Protein 7SUB (pdb70)

Secondary structure (DSSP, 8-state):
-TTTT-EEEETTTTSHHHHHHHHHHHHTT-EEEEEESS-HHHHHHHHHHHHHTT--EEEEE--TTSHHHHHHHHHHHHHHHS---EEEE-TTTT-GGGGS---HHHHTTTTHHHHHHHHHHHHHHHHHT-EEEEEEEE----HHHHHHHHHHHHGGGTEEEEEEEE-S-BTT---HHHHHHHHTT--B-GGGTHHHHHHHHSGGGTT--S-EEEESTTGGG-

Radius of gyration: 16.2 Å; Cα contacts (8 Å, |Δi|>4): 491; chains: 1; bounding box: 38×40×42 Å

Foldseek 3Di:
DLQALAEEEQAQLLDALNVLLLLVNLVVHYEYEYEYAPCPVSSVVSQVSSVVVVHGYYYYHADQLDLVRLLVRLVVRCVPPNAHAEYELPPPQVDPVQQDPDHPVPQASSQSSLVSNCVNRLVRLQVVLHHFYEYEHEPRVGDLVVQQVCCVVSVRSLYAGEYEYEQFAAPSGNDVLHVVCVVVVPHHHSNVVNVVVSCRRGCVCSVPHSYYHYNRVCPVVD

Nearest PDB structures (foldseek):
  7sub-assembly1_A  TM=1.005E+00  e=1.993E-45  Syntrophus aciditrophicus SB
  4mow-assembly1_B  TM=8.454E-01  e=1.103E-18  Burkholderia cenocepacia J2315
  4mow-assembly1_C  TM=8.495E-01  e=2.701E-18  Burkholderia cenocepacia J2315
  1g0n-assembly1_B-2  TM=8.396E-01  e=1.477E-16  Pyricularia grisea
  5u2w-assembly1_D  TM=8.474E-01  e=2.684E-16  Burkholderia cenocepacia J2315

Organism: Syntrophus aciditrophicus (strain SB) (NCBI:txid56780)

B-factor: mean 37.7, std 17.41, range [17.43, 104.26]

Structure (mmCIF, N/CA/C/O backbone):
data_7SUB
#
_entry.id   7SUB
#
_cell.length_a   56.006
_cell.length_b   56.006
_cell.length_c   133.129
_cell.angle_alpha   90.000
_cell.angle_beta   90.000
_cell.angle_gamma   120.000
#
_symmetry.space_group_name_H-M   'P 31 2 1'
#
loop_
_entity.id
_entity.type
_entity.pdbx_description
1 polymer 3-oxoacyl-reductase
2 non-polymer GLYCEROL
3 water water
#
loop_
_atom_site.group_PDB
_atom_site.id
_atom_site.type_symbol
_atom_site.label_atom_id
_atom_site.label_alt_id
_atom_site.label_comp_id
_atom_site.label_asym_id
_atom_site.label_entity_id
_atom_site.label_seq_id
_atom_site.pdbx_PDB_ins_code
_atom_site.Cartn_x
_atom_site.Cartn_y
_atom_site.Cartn_z
_atom_site.occupancy
_atom_site.B_iso_or_equiv
_atom_site.auth_seq_id
_atom_site.auth_comp_id
_atom_site.auth_asym_id
_atom_site.auth_atom_id
_atom_site.pdbx_PDB_model_num
ATOM 1 N N . GLY A 1 11 ? 10.46224 20.99300 60.70441 1.000 41.48262 2 GLY A N 1
ATOM 2 C CA . GLY A 1 11 ? 11.82474 21.47579 60.53120 1.000 30.24241 2 GLY A CA 1
ATOM 3 C C . GLY A 1 11 ? 11.86441 22.93117 60.12556 1.000 30.99417 2 GLY A C 1
ATOM 4 O O . GLY A 1 11 ? 11.03600 23.36001 59.31589 1.000 33.57467 2 GLY A O 1
ATOM 5 N N . LYS A 1 12 ? 12.81826 23.69855 60.67823 1.000 26.03059 3 LYS A N 1
ATOM 6 C CA . LYS A 1 12 ? 12.92990 25.11787 60.32626 1.000 25.70250 3 LYS A CA 1
ATOM 7 C C . LYS A 1 12 ? 13.23084 25.34417 58.84590 1.000 23.88861 3 LYS A C 1
ATOM 8 O O . LYS A 1 12 ? 12.99936 26.45380 58.32576 1.000 26.00989 3 LYS A O 1
ATOM 14 N N . LEU A 1 13 ? 13.77545 24.34595 58.18047 1.000 22.93446 4 LEU A N 1
ATOM 15 C CA . LEU A 1 13 ? 14.21657 24.51146 56.79588 1.000 21.95192 4 LEU A CA 1
ATOM 16 C C . LEU A 1 13 ? 13.49617 23.54213 55.87309 1.000 24.62882 4 LEU A C 1
ATOM 17 O O . LEU A 1 13 ? 13.96307 23.26043 54.76003 1.000 24.80820 4 LEU A O 1
ATOM 22 N N . ASP A 1 14 ? 12.35908 23.01832 56.31813 1.000 25.78525 5 ASP A N 1
ATOM 23 C CA . ASP A 1 14 ? 11.57595 22.13974 55.46338 1.000 27.85224 5 ASP A CA 1
ATOM 24 C C . ASP A 1 14 ? 11.29695 22.84879 54.14744 1.000 26.81591 5 ASP A C 1
ATOM 25 O O . ASP A 1 14 ? 10.88864 23.99893 54.14279 1.000 27.34913 5 ASP A O 1
ATOM 30 N N . GLY A 1 15 ? 11.53188 22.15932 53.03660 1.000 26.36538 6 GLY A N 1
ATOM 31 C CA . GLY A 1 15 ? 11.23061 22.75749 51.73831 1.000 28.04134 6 GLY A CA 1
ATOM 32 C C . GLY A 1 15 ? 12.27586 23.72272 51.21224 1.000 33.84881 6 GLY A C 1
ATOM 33 O O . GLY A 1 15 ? 12.11486 24.24684 50.09717 1.000 29.00901 6 GLY A O 1
ATOM 34 N N . LYS A 1 16 ? 13.33381 23.99038 51.97743 1.000 28.41547 7 LYS A N 1
ATOM 35 C CA . LYS A 1 16 ? 14.34566 24.95367 51.57231 1.000 23.62144 7 LYS A CA 1
ATOM 36 C C . LYS A 1 16 ? 15.55616 24.23274 50.99246 1.000 23.91658 7 LYS A C 1
ATOM 37 O O . LYS A 1 16 ? 15.81807 23.05162 51.28861 1.000 23.55460 7 LYS A O 1
ATOM 43 N N . VAL A 1 17 ? 16.31855 24.98304 50.17857 1.000 21.01178 8 VAL A N 1
ATOM 44 C CA . VAL A 1 17 ? 17.52550 24.48496 49.51377 1.000 18.81607 8 VAL A CA 1
ATOM 45 C C . VAL A 1 17 ? 18.66648 25.36416 49.98193 1.000 17.43346 8 VAL A C 1
ATOM 46 O O . VAL A 1 17 ? 18.58387 26.58461 49.84301 1.000 21.81122 8 VAL A O 1
ATOM 50 N N . ALA A 1 18 ? 19.75250 24.75376 50.44898 1.000 20.11928 9 ALA A N 1
ATOM 51 C CA . ALA A 1 18 ? 20.86831 25.53975 50.97473 1.000 21.74772 9 ALA A CA 1
ATOM 52 C C . ALA A 1 18 ? 22.15306 25.18090 50.26109 1.000 22.06144 9 ALA A C 1
ATOM 53 O O . ALA A 1 18 ? 22.40337 24.01697 49.99802 1.000 23.04776 9 ALA A O 1
ATOM 55 N N . VAL A 1 19 ? 22.95717 26.19980 49.94698 1.000 21.77871 10 VAL A N 1
ATOM 56 C CA . VAL A 1 19 ? 24.31193 26.01376 49.41579 1.000 20.77851 10 VAL A CA 1
ATOM 57 C C . VAL A 1 19 ? 25.28796 26.43047 50.52280 1.000 20.28036 10 VAL A C 1
ATOM 58 O O . VAL A 1 19 ? 25.21517 27.55552 51.01094 1.000 21.00218 10 VAL A O 1
ATOM 62 N N . VAL A 1 20 ? 26.19977 25.54731 50.90120 1.000 19.68906 11 VAL A N 1
ATOM 63 C CA . VAL A 1 20 ? 27.20483 25.84796 51.90254 1.000 18.86040 11 VAL A CA 1
ATOM 64 C C . VAL A 1 20 ? 28.57444 25.73083 51.23033 1.000 22.44783 11 VAL A C 1
ATOM 65 O O . VAL A 1 20 ? 28.95605 24.63136 50.85184 1.000 20.49925 11 VAL A O 1
ATOM 69 N N . THR A 1 21 ? 29.29109 26.84402 51.05698 1.000 24.07829 12 THR A N 1
ATOM 70 C CA . THR A 1 21 ? 30.62735 26.74539 50.44900 1.000 24.90953 12 THR A CA 1
ATOM 71 C C . THR A 1 21 ? 31.61787 26.25443 51.50590 1.000 24.86140 12 THR A C 1
ATOM 72 O O . THR A 1 21 ? 31.46276 26.53453 52.68526 1.000 22.94635 12 THR A O 1
ATOM 76 N N . GLY A 1 22 ? 32.59467 25.45239 51.08719 1.000 23.44931 13 GLY A N 1
ATOM 77 C CA . GLY A 1 22 ? 33.47517 24.82509 52.04799 1.000 25.94331 13 GLY A CA 1
ATOM 78 C C . GLY A 1 22 ? 32.72575 23.90742 52.99272 1.000 26.04400 13 GLY A C 1
ATOM 79 O O . GLY A 1 22 ? 33.00404 23.89588 54.20587 1.000 23.40946 13 GLY A O 1
ATOM 80 N N . GLY A 1 23 ? 31.77675 23.14165 52.47317 1.000 23.31893 14 GLY A N 1
ATOM 81 C CA . GLY A 1 23 ? 30.89379 22.39876 53.37085 1.000 21.69414 14 GLY A CA 1
ATOM 82 C C . GLY A 1 23 ? 31.37143 21.04015 53.79962 1.000 26.91681 14 GLY A C 1
ATOM 83 O O . GLY A 1 23 ? 30.65238 20.34048 54.53291 1.000 24.34306 14 GLY A O 1
ATOM 84 N N . GLY A 1 24 ? 32.58347 20.63356 53.41338 1.000 22.84672 15 GLY A N 1
ATOM 85 C CA . GLY A 1 24 ? 32.93126 19.23182 53.58862 1.000 24.25259 15 GLY A CA 1
ATOM 86 C C . GLY A 1 24 ? 33.51464 18.94702 54.96360 1.000 26.40517 15 GLY A C 1
ATOM 87 O O . GLY A 1 24 ? 33.57565 17.78861 55.34524 1.000 25.81311 15 GLY A O 1
ATOM 88 N N . ARG A 1 25 ? 34.00163 19.96022 55.67639 1.000 24.03408 16 ARG A N 1
ATOM 89 C CA . ARG A 1 25 ? 34.70177 19.68927 56.93478 1.000 24.90474 16 ARG A CA 1
ATOM 90 C C . ARG A 1 25 ? 34.37630 20.76245 57.95283 1.000 25.50849 16 ARG A C 1
ATOM 91 O O . ARG A 1 25 ? 33.89502 21.84276 57.62082 1.000 26.63032 16 ARG A O 1
ATOM 99 N N . GLY A 1 26 ? 34.64118 20.43713 59.21957 1.000 27.14214 17 GLY A N 1
ATOM 100 C CA . GLY A 1 26 ? 34.64721 21.50884 60.20139 1.000 30.82437 17 GLY A CA 1
ATOM 101 C C . GLY A 1 26 ? 33.28072 22.14065 60.39213 1.000 27.13781 17 GLY A C 1
ATOM 102 O O . GLY A 1 26 ? 32.24964 21.45505 60.47414 1.000 26.19817 17 GLY A O 1
ATOM 103 N N . VAL A 1 27 ? 33.28925 23.47133 60.55182 1.000 28.02805 18 VAL A N 1
ATOM 104 C CA . VAL A 1 27 ? 32.04649 24.20104 60.76343 1.000 23.97773 18 VAL A CA 1
ATOM 105 C C . VAL A 1 27 ? 31.13878 24.06326 59.54300 1.000 24.93768 18 VAL A C 1
ATOM 106 O O . VAL A 1 27 ? 29.92482 23.88706 59.67184 1.000 24.58036 18 VAL A O 1
ATOM 110 N N . GLY A 1 28 ? 31.71305 24.12949 58.34974 1.000 23.87402 19 GLY A N 1
ATOM 111 C CA . GLY A 1 28 ? 30.87852 23.94796 57.15484 1.000 22.79366 19 GLY A CA 1
ATOM 112 C C . GLY A 1 28 ? 30.13180 22.62521 57.16658 1.000 24.60435 19 GLY A C 1
ATOM 113 O O . GLY A 1 28 ? 28.94990 22.56916 56.81352 1.000 25.81378 19 GLY A O 1
ATOM 114 N N . ARG A 1 29 ? 30.81576 21.53367 57.55084 1.000 24.33776 20 ARG A N 1
ATOM 115 C CA . ARG A 1 29 ? 30.14886 20.23419 57.60042 1.000 23.12167 20 ARG A CA 1
ATOM 116 C C . ARG A 1 29 ? 29.05499 20.23905 58.67146 1.000 26.46723 20 ARG A C 1
ATOM 117 O O . ARG A 1 29 ? 27.97031 19.70288 58.46023 1.000 21.97051 20 ARG A O 1
ATOM 125 N N . ALA A 1 30 ? 29.32601 20.85105 59.83492 1.000 23.07746 21 ALA A N 1
ATOM 126 C CA . ALA A 1 30 ? 28.30573 20.93266 60.88165 1.000 24.50880 21 ALA A CA 1
ATOM 127 C C . ALA A 1 30 ? 27.08622 21.70874 60.41863 1.000 24.84828 21 ALA A C 1
ATOM 128 O O . ALA A 1 30 ? 25.95096 21.38634 60.79233 1.000 22.52578 21 ALA A O 1
ATOM 130 N N . ILE A 1 31 ? 27.29606 22.75862 59.63764 1.000 21.94070 22 ILE A N 1
ATOM 131 C CA . ILE A 1 31 ? 26.16476 23.52486 59.09497 1.000 20.03903 22 ILE A CA 1
ATOM 132 C C . ILE A 1 31 ? 25.32967 22.64609 58.15444 1.000 23.00898 22 ILE A C 1
ATOM 133 O O . ILE A 1 31 ? 24.08663 22.66464 58.17368 1.000 21.95123 22 ILE A O 1
ATOM 138 N N . CYS A 1 32 ? 25.99419 21.92331 57.26009 1.000 24.31371 23 CYS A N 1
ATOM 139 C CA . CYS A 1 32 ? 25.26773 21.06806 56.31679 1.000 21.37762 23 CYS A CA 1
ATOM 140 C C . CYS A 1 32 ? 24.43300 20.03693 57.05832 1.000 22.63719 23 CYS A C 1
ATOM 141 O O . CYS A 1 32 ? 23.27012 19.81847 56.72810 1.000 24.12272 23 CYS A O 1
ATOM 144 N N . VAL A 1 33 ? 25.02914 19.38528 58.06035 1.000 23.99315 24 VAL A N 1
ATOM 145 C CA . VAL A 1 33 ? 24.30949 18.36982 58.83692 1.000 24.28704 24 VAL A CA 1
ATOM 146 C C . VAL A 1 33 ? 23.14659 19.01258 59.60657 1.000 25.02024 24 VAL A C 1
ATOM 147 O O . VAL A 1 33 ? 22.00806 18.52809 59.57109 1.000 24.40517 24 VAL A O 1
ATOM 151 N N . ALA A 1 34 ? 23.39638 20.14284 60.26411 1.000 22.66760 25 ALA A N 1
ATOM 152 C CA . ALA A 1 34 ? 22.30724 20.81222 60.99036 1.000 24.78813 25 ALA A CA 1
ATOM 153 C C . ALA A 1 34 ? 21.19488 21.22430 60.03947 1.000 26.55807 25 ALA A C 1
ATOM 154 O O . ALA A 1 34 ? 20.00585 21.16189 60.38202 1.000 23.67199 25 ALA A O 1
ATOM 156 N N . TYR A 1 35 ? 21.56626 21.68914 58.82893 1.000 23.06125 26 TYR A N 1
ATOM 157 C CA . TYR A 1 35 ? 20.54109 22.12501 57.90817 1.000 21.32659 26 TYR A CA 1
ATOM 158 C C . TYR A 1 35 ? 19.69381 20.94816 57.45582 1.000 21.22582 26 TYR A C 1
ATOM 159 O O . TYR A 1 35 ? 18.46321 21.06315 57.36333 1.000 25.28237 26 TYR A O 1
ATOM 168 N N . ALA A 1 36 ? 20.33770 19.81369 57.14676 1.000 22.65010 27 ALA A N 1
ATOM 169 C CA . ALA A 1 36 ? 19.57994 18.62335 56.74940 1.000 24.32920 27 ALA A CA 1
ATOM 170 C C . ALA A 1 36 ? 18.69123 18.13367 57.88849 1.000 23.69480 27 ALA A C 1
ATOM 171 O O . ALA A 1 36 ? 17.56744 17.65449 57.66181 1.000 26.92400 27 ALA A O 1
ATOM 173 N N . GLU A 1 37 ? 19.21231 18.19445 59.10900 1.000 24.45225 28 GLU A N 1
ATOM 174 C CA . GLU A 1 37 ? 18.39974 17.85284 60.27565 1.000 24.75825 28 GLU A CA 1
ATOM 175 C C . GLU A 1 37 ? 17.13024 18.70247 60.34332 1.000 30.69701 28 GLU A C 1
ATOM 176 O O . GLU A 1 37 ? 16.07138 18.22158 60.79096 1.000 31.39083 28 GLU A O 1
ATOM 182 N N . GLU A 1 38 ? 17.21052 19.96511 59.92964 1.000 23.40181 29 GLU A N 1
ATOM 183 C CA . GLU A 1 38 ? 16.07145 20.87185 59.90002 1.000 22.17313 29 GLU A CA 1
ATOM 184 C C . GLU A 1 38 ? 15.25605 20.82400 58.60417 1.000 23.62095 29 GLU A C 1
ATOM 185 O O . GLU A 1 38 ? 14.38355 21.67884 58.41727 1.000 26.27622 29 GLU A O 1
ATOM 191 N N . GLY A 1 39 ? 15.53949 19.88468 57.71530 1.000 24.26790 30 GLY A N 1
ATOM 192 C CA . GLY A 1 39 ? 14.68629 19.63132 56.56989 1.000 26.09654 30 GLY A CA 1
ATOM 193 C C . GLY A 1 39 ? 15.25369 20.11124 55.25551 1.000 27.43659 30 GLY A C 1
ATOM 194 O O . GLY A 1 39 ? 14.60242 19.91650 54.21952 1.000 24.74272 30 GLY A O 1
ATOM 195 N N . ALA A 1 40 ? 16.41308 20.77570 55.26041 1.000 24.39933 31 ALA A N 1
ATOM 196 C CA . ALA A 1 40 ? 16.93839 21.34265 54.00966 1.000 23.79948 31 ALA A CA 1
ATOM 197 C C . ALA A 1 40 ? 17.44085 20.27370 53.04436 1.000 20.79629 31 ALA A C 1
ATOM 198 O O . ALA A 1 40 ? 17.93777 19.21378 53.44320 1.000 21.77614 31 ALA A O 1
ATOM 200 N N . ASP A 1 41 ? 17.34265 20.58096 51.72178 1.000 21.69271 32 ASP A N 1
ATOM 201 C CA . ASP A 1 41 ? 18.18475 19.96807 50.71974 1.000 25.88120 32 ASP A CA 1
ATOM 202 C C . ASP A 1 41 ? 19.48596 20.75186 50.66493 1.000 20.48628 32 ASP A C 1
ATOM 203 O O . ASP A 1 41 ? 19.46307 21.98893 50.72176 1.000 23.48727 32 ASP A O 1
ATOM 208 N N . VAL A 1 42 ? 20.61598 20.05473 50.57454 1.000 20.83074 33 VAL A N 1
ATOM 209 C CA . VAL A 1 42 ? 21.90971 20.70773 50.78967 1.000 22.75714 33 VAL A CA 1
ATOM 210 C C . VAL A 1 42 ? 22.84941 20.50611 49.59201 1.000 21.07456 33 VAL A C 1
ATOM 211 O O . VAL A 1 42 ? 23.11458 19.37497 49.18766 1.000 22.89569 33 VAL A O 1
ATOM 215 N N . VAL A 1 43 ? 23.44672 21.59951 49.12237 1.000 20.12470 34 VAL A N 1
ATOM 216 C CA . VAL A 1 43 ? 24.55110 21.53991 48.15189 1.000 20.27767 34 VAL A CA 1
ATOM 217 C C . VAL A 1 43 ? 25.84416 21.74224 48.91846 1.000 20.82961 34 VAL A C 1
ATOM 218 O O . VAL A 1 43 ? 26.03966 22.80333 49.51180 1.000 22.67370 34 VAL A O 1
ATOM 222 N N . VAL A 1 44 ? 26.71218 20.72366 48.92957 1.000 21.63037 35 VAL A N 1
ATOM 223 C CA . VAL A 1 44 ? 27.97851 20.73401 49.67351 1.000 21.45860 35 VAL A CA 1
ATOM 224 C C . VAL A 1 44 ? 29.05829 21.14377 48.68193 1.000 19.98789 35 VAL A C 1
ATOM 225 O O . VAL A 1 44 ? 29.57108 20.29287 47.96610 1.000 22.76270 35 VAL A O 1
ATOM 229 N N . ASN A 1 45 ? 29.45050 22.40559 48.69305 1.000 23.86788 36 ASN A N 1
ATOM 230 C CA . ASN A 1 45 ? 30.50819 22.86001 47.79410 1.000 22.80746 36 ASN A CA 1
ATOM 231 C C . ASN A 1 45 ? 31.87102 22.59132 48.42065 1.000 23.22315 36 ASN A C 1
ATOM 232 O O . ASN A 1 45 ? 32.05583 22.66096 49.63817 1.000 21.74646 36 ASN A O 1
ATOM 237 N N . TYR A 1 46 ? 32.85034 22.25647 47.56797 1.000 20.99128 37 TYR A N 1
ATOM 238 C CA . TYR A 1 46 ? 34.20350 22.03658 48.06831 1.000 24.21106 37 TYR A CA 1
ATOM 239 C C . TYR A 1 46 ? 35.15996 22.56097 47.02429 1.000 24.11559 37 TYR A C 1
ATOM 240 O O . TYR A 1 46 ? 34.84443 22.55238 45.83233 1.000 22.66610 37 TYR A O 1
ATOM 249 N N . ALA A 1 47 ? 36.33667 22.99695 47.46531 1.000 25.10328 38 ALA A N 1
ATOM 250 C CA . ALA A 1 47 ? 37.36814 23.36180 46.49006 1.000 24.87356 38 ALA A CA 1
ATOM 251 C C . ALA A 1 47 ? 38.21613 22.17264 46.06111 1.000 27.36906 38 ALA A C 1
ATOM 252 O O . ALA A 1 47 ? 38.54731 22.04646 44.87033 1.000 25.60024 38 ALA A O 1
ATOM 254 N N . GLY A 1 48 ? 38.57873 21.31604 47.00732 1.000 24.39050 39 GLY A N 1
ATOM 255 C CA . GLY A 1 48 ? 39.52623 20.24124 46.78978 1.000 26.66133 39 GLY A CA 1
ATOM 256 C C . GLY A 1 48 ? 39.06243 18.89944 47.28954 1.000 26.87680 39 GLY A C 1
ATOM 257 O O . GLY A 1 48 ? 39.19914 17.88427 46.61328 1.000 23.08271 39 GLY A O 1
ATOM 258 N N . ASN A 1 49 ? 38.57253 18.85117 48.53245 1.000 25.38618 40 ASN A N 1
ATOM 259 C CA . ASN A 1 49 ? 38.37530 17.55758 49.16475 1.000 23.80114 40 ASN A CA 1
ATOM 260 C C . ASN A 1 49 ? 37.00678 16.99774 48.80212 1.000 26.98287 40 ASN A C 1
ATOM 261 O O . ASN A 1 49 ? 36.02698 17.06421 49.55739 1.000 25.95443 40 ASN A O 1
ATOM 266 N N . HIS A 1 50 ? 36.95801 16.41145 47.60904 1.000 25.87788 41 HIS A N 1
ATOM 267 C CA . HIS A 1 50 ? 35.76862 15.71713 47.15491 1.000 27.32344 41 HIS A CA 1
ATOM 268 C C . HIS A 1 50 ? 35.34793 14.61544 48.12210 1.000 27.08704 41 HIS A C 1
ATOM 269 O O . HIS A 1 50 ? 34.15477 14.40074 48.36939 1.000 27.17059 41 HIS A O 1
ATOM 2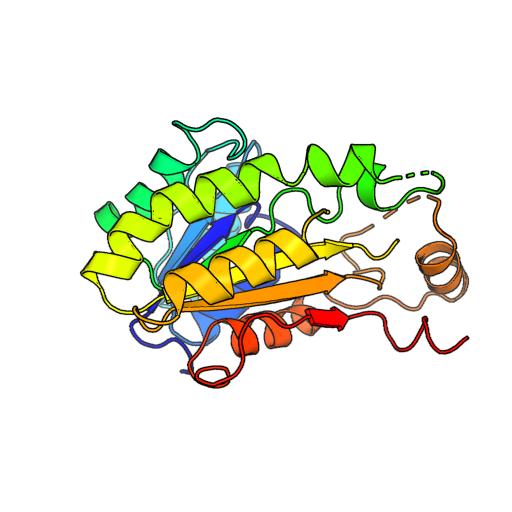76 N N . ALA A 1 51 ? 36.30887 13.86133 48.63960 1.000 26.13610 42 ALA A N 1
ATOM 277 C CA . ALA A 1 51 ? 35.94645 12.72123 49.45910 1.000 22.95763 42 ALA A CA 1
ATOM 278 C C . ALA A 1 51 ? 35.27796 13.19335 50.75471 1.000 25.38070 42 ALA A C 1
ATOM 279 O O . ALA A 1 51 ? 34.31480 12.58150 51.21794 1.000 27.61015 42 ALA A O 1
ATOM 281 N N . ALA A 1 52 ? 35.71970 14.31396 51.31349 1.000 26.49474 43 ALA A N 1
ATOM 282 C CA . ALA A 1 52 ? 35.07680 14.78898 52.54386 1.000 26.11196 43 ALA A CA 1
ATOM 283 C C . ALA A 1 52 ? 33.66961 15.30963 52.25005 1.000 29.22805 43 ALA A C 1
ATOM 284 O O . ALA A 1 52 ? 32.72569 15.05904 53.00658 1.000 23.29279 43 ALA A O 1
ATOM 286 N N . ALA A 1 53 ? 33.49560 16.00665 51.12220 1.000 23.95614 44 ALA A N 1
ATOM 287 C CA . ALA A 1 53 ? 32.15964 16.46349 50.73932 1.000 25.64439 44 ALA A CA 1
ATOM 288 C C . ALA A 1 53 ? 31.21929 15.28800 50.48413 1.000 23.36068 44 ALA A C 1
ATOM 289 O O . ALA A 1 53 ? 30.01894 15.35119 50.81167 1.000 26.27982 44 ALA A O 1
ATOM 291 N N . ASN A 1 54 ? 31.72367 14.21682 49.87940 1.000 25.76711 45 ASN A N 1
ATOM 292 C CA . ASN A 1 54 ? 30.87232 13.04145 49.67858 1.000 26.55660 45 ASN A CA 1
ATOM 293 C C . ASN A 1 54 ? 30.49630 12.40225 50.99349 1.000 28.14338 45 ASN A C 1
ATOM 294 O O . ASN A 1 54 ? 29.45267 11.75191 51.07571 1.000 28.06278 45 ASN A O 1
ATOM 299 N N . GLU A 1 55 ? 31.37269 12.48001 51.99173 1.000 29.59915 46 GLU A N 1
ATOM 300 C CA . GLU A 1 55 ? 31.02518 11.92632 53.29679 1.000 28.54385 46 GLU A CA 1
ATOM 301 C C . GLU A 1 55 ? 29.86227 12.69977 53.90794 1.000 25.82063 46 GLU A C 1
ATOM 302 O O . GLU A 1 55 ? 28.96339 12.10996 54.52910 1.000 27.25769 46 GLU A O 1
ATOM 308 N N . VAL A 1 56 ? 29.86471 14.02883 53.75270 1.000 22.39969 47 VAL A N 1
ATOM 309 C CA . VAL A 1 56 ? 28.72042 14.82787 54.20312 1.000 26.08339 47 VAL A CA 1
ATOM 310 C C . VAL A 1 56 ? 27.46624 14.43997 53.43489 1.000 26.89484 47 VAL A C 1
ATOM 311 O O . VAL A 1 56 ? 26.36562 14.33652 53.99457 1.000 26.71944 47 VAL A O 1
ATOM 315 N N . VAL A 1 57 ? 27.58161 14.33676 52.11297 1.000 23.94434 48 VAL A N 1
ATOM 316 C CA . VAL A 1 57 ? 26.41133 13.93664 51.34085 1.000 23.13963 48 VAL A CA 1
ATOM 317 C C . VAL A 1 57 ? 25.88446 12.60021 51.85510 1.000 30.11911 48 VAL A C 1
ATOM 318 O O . VAL A 1 57 ? 24.67325 12.41628 52.02673 1.000 26.32549 48 VAL A O 1
ATOM 322 N N . ALA A 1 58 ? 26.79151 11.68010 52.19717 1.000 27.09876 49 ALA A N 1
ATOM 323 C CA . ALA A 1 58 ? 26.35092 10.35657 52.62565 1.000 30.60684 49 ALA A CA 1
ATOM 324 C C . ALA A 1 58 ? 25.66286 10.40894 53.97793 1.000 32.01269 49 ALA A C 1
ATOM 325 O O . ALA A 1 58 ? 24.67907 9.69653 54.20904 1.000 33.22386 49 ALA A O 1
ATOM 327 N N . MET A 1 59 ? 26.18113 11.21986 54.89689 1.000 29.18745 50 MET A N 1
ATOM 328 C CA . MET A 1 59 ? 25.51948 11.38845 56.18529 1.000 31.09712 50 MET A CA 1
ATOM 329 C C . MET A 1 59 ? 24.12360 11.96961 56.00904 1.000 31.39061 50 MET A C 1
ATOM 330 O O . MET A 1 59 ? 23.17171 11.57819 56.69792 1.000 28.37669 50 MET A O 1
ATOM 335 N N . ILE A 1 60 ? 23.98410 12.93465 55.11102 1.000 27.73458 51 ILE A N 1
ATOM 336 C CA . ILE A 1 60 ? 22.67830 13.53916 54.89336 1.000 28.01904 51 ILE A CA 1
ATOM 337 C C . ILE A 1 60 ? 21.71048 12.54242 54.25836 1.000 28.96694 51 ILE A C 1
ATOM 338 O O . ILE A 1 60 ? 20.53062 12.48285 54.62809 1.000 28.79197 51 ILE A O 1
ATOM 343 N N . GLU A 1 61 ? 22.17464 11.75533 53.29231 1.000 29.33679 52 GLU A N 1
ATOM 344 C CA . GLU A 1 61 ? 21.27544 10.75396 52.71026 1.000 27.87280 52 GLU A CA 1
ATOM 345 C C . GLU A 1 61 ? 20.88255 9.69995 53.74496 1.000 30.18122 52 GLU A C 1
ATOM 346 O O . GLU A 1 61 ? 19.75700 9.19446 53.72183 1.000 33.69336 52 GLU A O 1
ATOM 352 N N . LYS A 1 62 ? 21.79977 9.32356 54.63694 1.000 28.10856 53 LYS A N 1
ATOM 353 C CA . LYS A 1 62 ? 21.43392 8.36452 55.68040 1.000 31.26048 53 LYS A CA 1
ATOM 354 C C . LYS A 1 62 ? 20.34762 8.91708 56.60907 1.000 36.30285 53 LYS A C 1
ATOM 355 O O . LYS A 1 62 ? 19.56404 8.13886 57.18815 1.000 35.53794 53 LYS A O 1
ATOM 361 N N . MET A 1 63 ? 20.25594 10.24388 56.76430 1.000 34.23627 54 MET A N 1
ATOM 362 C CA . MET A 1 63 ? 19.15511 10.80077 57.54387 1.000 35.28629 54 MET A CA 1
ATOM 363 C C . MET A 1 63 ? 17.82874 10.75969 56.83271 1.000 37.06732 54 MET A C 1
ATOM 364 O O . MET A 1 63 ? 16.83921 11.24708 57.40595 1.000 37.10103 54 MET A O 1
ATOM 369 N N . GLY A 1 64 ? 17.80793 10.37062 55.56758 1.000 34.75934 55 GLY A N 1
ATOM 370 C CA . GLY A 1 64 ? 16.60630 10.49891 54.79140 1.000 31.57377 55 GLY A CA 1
ATOM 371 C C . GLY A 1 64 ? 16.42806 11.82083 54.08778 1.000 36.96352 55 GLY A C 1
ATOM 372 O O . GLY A 1 64 ? 15.31629 12.10809 53.62876 1.000 34.79223 55 GLY A O 1
ATOM 373 N N . ARG A 1 65 ? 17.48639 12.62985 53.97655 1.000 31.51377 56 ARG A N 1
ATOM 374 C CA . ARG A 1 65 ? 17.45066 13.91810 53.31153 1.000 28.57625 56 ARG A CA 1
ATOM 375 C C . ARG A 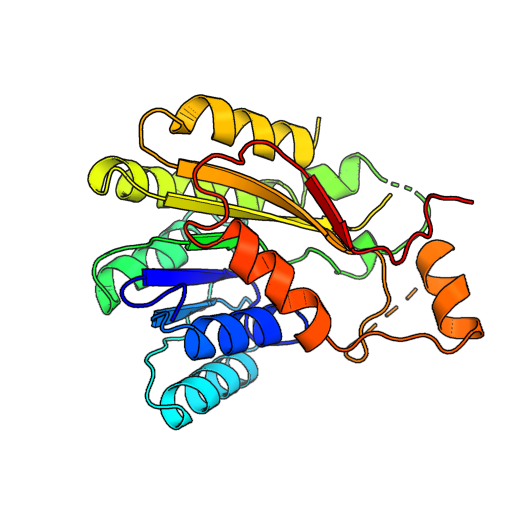1 65 ? 18.27519 13.84462 52.03799 1.000 27.87286 56 ARG A C 1
ATOM 376 O O . ARG A 1 65 ? 18.81313 12.80557 51.67879 1.000 26.13703 56 ARG A O 1
ATOM 384 N N . ARG A 1 66 ? 18.31685 14.95346 51.32171 1.000 26.96552 57 ARG A N 1
ATOM 385 C CA . ARG A 1 66 ? 18.93217 14.97595 50.00632 1.000 25.93619 57 ARG A CA 1
ATOM 386 C C . ARG A 1 66 ? 20.09974 15.93845 49.99766 1.000 25.87441 57 ARG A C 1
ATOM 387 O O . ARG A 1 66 ? 19.99752 17.01401 50.56647 1.000 23.59371 57 ARG A O 1
ATOM 395 N N . ALA A 1 67 ? 21.18439 15.55435 49.31661 1.000 26.74676 58 ALA A N 1
ATOM 396 C CA . ALA A 1 67 ? 22.34244 16.43752 49.18624 1.000 25.81436 58 ALA A CA 1
ATOM 397 C C . ALA A 1 67 ? 23.10755 16.08316 47.92959 1.000 27.02051 58 ALA A C 1
ATOM 398 O O . ALA A 1 67 ? 22.98606 14.96923 47.41499 1.000 27.34373 58 ALA A O 1
ATOM 400 N N . VAL A 1 68 ? 23.87003 17.06246 47.41025 1.000 24.89036 59 VAL A N 1
ATOM 401 C CA A VAL A 1 68 ? 24.78749 16.83821 46.29464 0.425 25.60117 59 VAL A CA 1
ATOM 402 C CA B VAL A 1 68 ? 24.79907 16.82508 46.30546 0.575 25.64395 59 VAL A CA 1
ATOM 403 C C . VAL A 1 68 ? 26.09177 17.57877 46.58369 1.000 26.08604 59 VAL A C 1
ATOM 404 O O . VAL A 1 68 ? 26.09157 18.64853 47.19177 1.000 27.64987 59 VAL A O 1
ATOM 411 N N . ALA A 1 69 ? 27.20141 17.03793 46.10322 1.000 23.72600 60 ALA A N 1
ATOM 412 C CA . ALA A 1 69 ? 28.47789 17.73751 46.25011 1.000 22.92827 60 ALA A CA 1
ATOM 413 C C . ALA A 1 69 ? 28.80439 18.47810 44.95066 1.000 22.85714 60 ALA A C 1
ATOM 414 O O . ALA A 1 69 ? 28.37276 18.05833 43.85871 1.000 27.22072 60 ALA A O 1
ATOM 416 N N . VAL A 1 70 ? 29.48390 19.62058 45.05546 1.000 23.56544 61 VAL A N 1
ATOM 417 C CA . VAL A 1 70 ? 29.91973 20.29717 43.82415 1.000 24.33011 61 VAL A CA 1
ATOM 418 C C . VAL A 1 70 ? 31.29037 20.92991 44.04039 1.000 25.25502 61 VAL A C 1
ATOM 419 O O . VAL A 1 70 ? 31.53866 21.56507 45.06274 1.000 23.76585 61 VAL A O 1
ATOM 423 N N . GLN A 1 71 ? 32.18067 20.79631 43.02908 1.000 23.93803 62 GLN A N 1
ATOM 424 C CA A GLN A 1 71 ? 33.51884 21.36461 43.10589 0.525 22.99453 62 GLN A CA 1
ATOM 425 C CA B GLN A 1 71 ? 33.52058 21.36051 43.10233 0.475 23.00511 62 GLN A CA 1
ATOM 426 C C . GLN A 1 71 ? 33.50343 22.78630 42.56110 1.000 24.25668 62 GLN A C 1
ATOM 427 O O . GLN A 1 71 ? 32.96857 23.03977 41.47112 1.000 25.87578 62 GLN A O 1
ATOM 438 N N . GLY A 1 72 ? 34.09257 23.69513 43.29917 1.000 23.64936 63 GLY A N 1
ATOM 439 C CA . GLY A 1 72 ? 34.21539 25.07103 42.86535 1.000 23.53815 63 GLY A CA 1
ATOM 440 C C . GLY A 1 72 ? 35.02290 25.90778 43.83633 1.000 28.38132 63 GLY A C 1
ATOM 441 O O . GLY A 1 72 ? 34.76435 25.87939 45.04635 1.000 23.73947 63 GLY A O 1
ATOM 442 N N . ARG A 1 73 ? 36.01296 26.64198 43.32959 1.000 26.71703 64 ARG A N 1
ATOM 443 C CA . ARG A 1 73 ? 36.68124 27.71000 44.07207 1.000 28.63208 64 ARG A CA 1
ATOM 444 C C . ARG A 1 73 ? 35.86219 28.96440 43.80557 1.000 32.20965 64 ARG A C 1
ATOM 445 O O . ARG A 1 73 ? 35.83571 29.44561 42.66446 1.000 32.65021 64 ARG A O 1
ATOM 453 N N . VAL A 1 74 ? 35.15694 29.49201 44.81287 1.000 30.27868 65 VAL A N 1
ATOM 454 C CA . VAL A 1 74 ? 34.12560 30.45814 44.43101 1.000 30.41448 65 VAL A CA 1
ATOM 455 C C . VAL A 1 74 ? 34.67696 31.87818 44.25266 1.000 35.81199 65 VAL A C 1
ATOM 456 O O . VAL A 1 74 ? 33.92042 32.77615 43.83664 1.000 33.65943 65 VAL A O 1
ATOM 460 N N . GLU A 1 75 ? 35.98905 32.08177 44.43575 1.000 32.86026 66 GLU A N 1
ATOM 461 C CA . GLU A 1 75 ? 36.58870 33.33470 43.96713 1.000 35.93689 66 GLU A CA 1
ATOM 462 C C . GLU A 1 75 ? 36.70403 33.38181 42.43829 1.000 40.87440 66 GLU A C 1
ATOM 463 O O . GLU A 1 75 ? 37.08192 34.43031 41.88398 1.000 39.60050 66 GLU A O 1
ATOM 469 N N . ILE A 1 76 ? 36.45419 32.27268 41.74289 1.000 34.12457 67 ILE A N 1
ATOM 470 C CA . ILE A 1 76 ? 36.41733 32.25069 40.28879 1.000 30.93028 67 ILE A CA 1
ATOM 471 C C . ILE A 1 76 ? 34.95910 32.35614 39.87320 1.000 33.51108 67 ILE A C 1
ATOM 472 O O . ILE A 1 76 ? 34.14694 31.47776 40.18742 1.000 30.08821 67 ILE A O 1
ATOM 477 N N . LYS A 1 77 ? 34.63043 33.39910 39.11249 1.000 32.56546 68 LYS A N 1
ATOM 478 C CA . LYS A 1 77 ? 33.23104 33.69320 38.83402 1.000 28.13189 68 LYS A CA 1
ATOM 479 C C . LYS A 1 77 ? 32.48101 32.52949 38.20401 1.000 30.51572 68 LYS A C 1
ATOM 480 O O . LYS A 1 77 ? 31.33403 32.25474 38.58504 1.000 31.21985 68 LYS A O 1
ATOM 486 N N . ALA A 1 78 ? 33.07057 31.81736 37.22881 1.000 28.72179 69 ALA A N 1
ATOM 487 C CA . ALA A 1 78 ? 32.29526 30.73310 36.63839 1.000 25.07621 69 ALA A CA 1
ATOM 488 C C . ALA A 1 78 ? 32.02435 29.61399 37.63914 1.000 25.72489 69 ALA A C 1
ATOM 489 O O . ALA A 1 78 ? 31.03972 28.86631 37.48946 1.000 27.99318 69 ALA A O 1
ATOM 491 N N . GLU A 1 79 ? 32.91249 29.45533 38.61188 1.000 27.00584 70 GLU A N 1
ATOM 492 C CA A GLU A 1 79 ? 32.78255 28.36678 39.58865 0.557 26.26412 70 GLU A CA 1
ATOM 493 C CA B GLU A 1 79 ? 32.75282 28.36045 39.56477 0.443 26.28454 70 GLU A CA 1
ATOM 494 C C . GLU A 1 79 ? 31.79422 28.74610 40.68585 1.000 26.68758 70 GLU A C 1
ATOM 495 O O . GLU A 1 79 ? 31.07691 27.87581 41.20459 1.000 24.81046 70 GLU A O 1
ATOM 506 N N . ALA A 1 80 ? 31.74040 30.03533 41.03563 1.000 26.79682 71 ALA A N 1
ATOM 507 C CA . ALA A 1 80 ? 30.64857 30.51846 41.88329 1.000 27.94839 71 ALA A CA 1
ATOM 508 C C . ALA A 1 80 ? 29.29733 30.31036 41.19003 1.000 26.43680 71 ALA A C 1
ATOM 509 O O . ALA A 1 80 ? 28.34408 29.78737 41.77806 1.000 25.59090 71 ALA A O 1
ATOM 511 N N . GLU A 1 81 ? 29.18760 30.68522 39.90952 1.000 24.61623 72 GLU A N 1
ATOM 512 C CA . GLU A 1 81 ? 27.94244 30.41911 39.19042 1.000 27.07492 72 GLU A CA 1
ATOM 513 C C . GLU A 1 81 ? 27.60360 28.93015 39.15247 1.000 27.19892 72 GLU A C 1
ATOM 514 O O . GLU A 1 81 ? 26.43489 28.55387 39.32555 1.000 27.60302 72 GLU A O 1
ATOM 520 N N . LYS A 1 82 ? 28.59790 28.06507 38.89775 1.000 23.81744 73 LYS A N 1
ATOM 521 C CA . LYS A 1 82 ? 28.34951 26.62495 38.87290 1.000 26.69735 73 LYS A CA 1
ATOM 522 C C . LYS A 1 82 ? 27.79761 26.13997 40.20005 1.000 28.04462 73 LYS A C 1
ATOM 523 O O . LYS A 1 82 ? 26.93306 25.25707 40.24160 1.000 25.98239 73 LYS A O 1
ATOM 529 N N . THR A 1 83 ? 28.32319 26.68534 41.27969 1.000 25.07284 74 THR A N 1
ATOM 530 C CA . THR A 1 83 ? 27.91833 26.19881 42.59436 1.000 26.36092 74 THR A CA 1
ATOM 531 C C . THR A 1 83 ? 26.46912 26.57545 42.86765 1.000 25.18473 74 THR A C 1
ATOM 532 O O . THR A 1 83 ? 25.65814 25.72662 43.26619 1.000 27.35917 74 THR A O 1
ATOM 536 N N . ILE A 1 84 ? 26.10856 27.80822 42.56404 1.000 23.84886 75 ILE A N 1
ATOM 537 C CA . ILE A 1 84 ? 24.71587 28.23745 42.71518 1.000 25.29794 75 ILE A CA 1
ATOM 538 C C . ILE A 1 84 ? 23.81880 27.43870 41.78724 1.000 32.24075 75 ILE A C 1
ATOM 539 O O . ILE A 1 84 ? 22.72003 27.01176 42.16173 1.000 26.97515 75 ILE A O 1
ATOM 544 N N . GLN A 1 85 ? 24.24977 27.27552 40.52724 1.000 27.09558 76 GLN A N 1
ATOM 545 C CA . GLN A 1 85 ? 23.39352 26.62081 39.54608 1.000 28.51512 76 GLN A CA 1
ATOM 546 C C . GLN A 1 85 ? 23.10430 25.17573 39.92707 1.000 25.60487 76 GLN A C 1
ATOM 547 O O . GLN A 1 85 ? 22.04882 24.63906 39.58450 1.000 27.91687 76 GLN A O 1
ATOM 553 N N . THR A 1 86 ? 24.03795 24.52497 40.63284 1.000 27.07782 77 THR A N 1
ATOM 554 C CA . THR A 1 86 ? 23.84324 23.13916 41.05482 1.000 26.60776 77 THR A CA 1
ATOM 555 C C . THR A 1 86 ? 22.61700 23.00389 41.93831 1.000 28.20016 77 THR A C 1
ATOM 556 O O . THR A 1 86 ? 21.87493 22.01913 41.85102 1.000 26.61580 77 THR A O 1
ATOM 560 N N . ALA A 1 87 ? 22.40361 23.98016 42.81581 1.000 23.75546 78 ALA A N 1
ATOM 561 C CA . ALA A 1 87 ? 21.17256 24.02133 43.61594 1.000 21.13498 78 ALA A CA 1
ATOM 562 C C . ALA A 1 87 ? 19.92631 24.08129 42.73071 1.000 26.88611 78 ALA A C 1
ATOM 563 O O . ALA A 1 87 ? 18.94606 23.35281 42.95696 1.000 26.40732 78 ALA A O 1
ATOM 56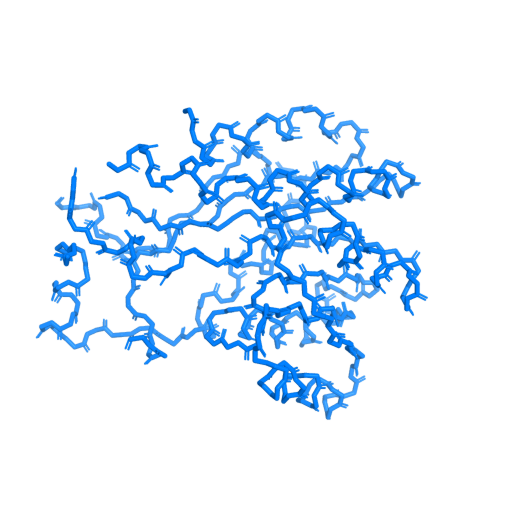5 N N . VAL A 1 88 ? 19.91945 25.00904 41.77303 1.000 25.74922 79 VAL A N 1
ATOM 566 C CA . VAL A 1 88 ? 18.73291 25.16249 40.90680 1.000 26.09476 79 VAL A CA 1
ATOM 567 C C . VAL A 1 88 ? 18.53172 23.91951 40.04110 1.000 28.00149 79 VAL A C 1
ATOM 568 O O . VAL A 1 88 ? 17.40206 23.42740 39.88404 1.000 27.76203 79 VAL A O 1
ATOM 572 N N . ASP A 1 89 ? 19.62038 23.34499 39.52072 1.000 29.08912 80 ASP A N 1
ATOM 573 C CA . ASP A 1 89 ? 19.47955 22.20224 38.61912 1.000 29.54330 80 ASP A CA 1
ATOM 574 C C . ASP A 1 89 ? 19.00573 20.96166 39.36949 1.000 33.15881 80 ASP A C 1
ATOM 575 O O . ASP A 1 89 ? 18.16140 20.21507 38.87336 1.000 30.67228 80 ASP A O 1
ATOM 580 N N . ASN A 1 90 ? 19.52273 20.72494 40.57914 1.000 25.76814 81 ASN A N 1
ATOM 581 C CA . ASN A 1 90 ? 19.13435 19.52426 41.30153 1.000 27.93461 81 ASN A CA 1
ATOM 582 C C . ASN A 1 90 ? 17.86407 19.69719 42.08961 1.000 31.43941 81 ASN A C 1
ATOM 583 O O . ASN A 1 90 ? 17.09062 18.76005 42.21609 1.000 28.38063 81 ASN A O 1
ATOM 588 N N . PHE A 1 91 ? 17.64822 20.86613 42.67013 1.000 28.40091 82 PHE A N 1
ATOM 589 C CA . PHE A 1 91 ? 16.56418 21.02680 43.61369 1.000 26.44572 82 PHE A CA 1
ATOM 590 C C . PHE A 1 91 ? 15.60120 22.13569 43.23844 1.000 28.42945 82 PHE A C 1
ATOM 591 O O . PHE A 1 91 ? 14.64983 22.37538 43.98702 1.000 27.86160 82 PHE A O 1
ATOM 599 N N . GLY A 1 92 ? 15.83988 22.87617 42.15253 1.000 27.49986 83 GLY A N 1
ATOM 600 C CA . GLY A 1 92 ? 14.81506 23.76723 41.66362 1.000 24.79462 83 GLY A CA 1
ATOM 601 C C . GLY A 1 92 ? 14.89125 25.20282 42.13459 1.000 28.09791 83 GLY A C 1
ATOM 602 O O . GLY A 1 92 ? 14.20322 26.04641 41.55571 1.000 26.47181 83 GLY A O 1
ATOM 603 N N . ARG A 1 93 ? 15.67358 25.50303 43.18014 1.000 23.54600 84 ARG A N 1
ATOM 604 C CA . ARG A 1 93 ? 15.68075 26.81788 43.80300 1.000 23.52062 84 ARG A CA 1
ATOM 605 C C . ARG A 1 93 ? 16.90757 26.89315 44.68970 1.000 22.23804 84 ARG A C 1
ATOM 606 O O . ARG A 1 93 ? 17.55745 25.87859 44.93871 1.000 23.31973 84 ARG A O 1
ATOM 614 N N . ILE A 1 94 ? 17.22448 28.10451 45.16369 1.000 21.31209 85 ILE A N 1
ATOM 615 C CA . ILE A 1 94 ? 18.27654 28.24455 46.19583 1.000 20.42600 85 ILE A CA 1
ATOM 616 C C . ILE A 1 94 ? 17.75670 29.21249 47.23840 1.000 25.37440 85 ILE A C 1
ATOM 617 O O . ILE A 1 94 ? 17.58932 30.40549 46.95466 1.000 25.27913 85 ILE A O 1
ATOM 622 N N . ASP A 1 95 ? 17.47330 28.70125 48.44694 1.000 21.59894 86 ASP A N 1
ATOM 623 C CA . ASP A 1 95 ? 16.96042 29.57679 49.49760 1.000 19.22628 86 ASP A CA 1
ATOM 624 C C . ASP A 1 95 ? 18.06593 30.19774 50.33944 1.000 19.33996 86 ASP A C 1
ATOM 625 O O . ASP A 1 95 ? 17.93479 31.33960 50.76049 1.000 21.77834 86 ASP A O 1
ATOM 630 N N . VAL A 1 96 ? 19.09738 29.42650 50.69172 1.000 21.48445 87 VAL A N 1
ATOM 631 C CA . VAL A 1 96 ? 20.08346 29.89420 51.65856 1.000 19.02353 87 VAL A CA 1
ATOM 632 C C . VAL A 1 96 ? 21.44317 29.80035 51.02043 1.000 20.47797 87 VAL A C 1
ATOM 633 O O . VAL A 1 96 ? 21.77782 28.76026 50.45728 1.000 22.17312 87 VAL A O 1
ATOM 637 N N . LEU A 1 97 ? 22.23786 30.86414 51.13026 1.000 22.21435 88 LEU A N 1
ATOM 638 C CA . LEU A 1 97 ? 23.61571 30.79922 50.66676 1.000 21.59626 88 LEU A CA 1
ATOM 639 C C . LEU A 1 97 ? 24.47404 31.05378 51.88482 1.000 19.54935 88 LEU A C 1
ATOM 640 O O . LEU A 1 97 ? 24.33164 32.11263 52.50129 1.000 22.59572 88 LEU A O 1
ATOM 645 N N . VAL A 1 98 ? 25.36681 30.11280 52.22091 1.000 19.65799 89 VAL A N 1
ATOM 646 C CA . VAL A 1 98 ? 26.27212 30.29095 53.36796 1.000 22.59214 89 VAL A CA 1
ATOM 647 C C . VAL A 1 98 ? 27.69005 30.41418 52.80705 1.000 22.16362 89 VAL A C 1
ATOM 648 O O . VAL A 1 98 ? 28.26648 29.42788 52.35259 1.000 19.81485 89 VAL A O 1
ATOM 652 N N . ASN A 1 99 ? 28.25077 31.61770 52.87182 1.000 20.25940 90 ASN A N 1
ATOM 653 C CA . ASN A 1 99 ? 29.60252 31.88971 52.35352 1.000 24.64697 90 ASN A CA 1
ATOM 654 C C . ASN A 1 99 ? 30.64046 31.53570 53.42511 1.000 25.46644 90 ASN A C 1
ATOM 655 O O . ASN A 1 99 ? 31.28830 32.39149 54.03389 1.000 26.13905 90 ASN A O 1
ATOM 660 N N . ASN A 1 100 ? 30.77133 30.23299 53.66999 1.000 23.66927 91 ASN A N 1
ATOM 661 C CA . ASN A 1 100 ? 31.67998 29.70585 54.68669 1.000 22.70598 91 ASN A CA 1
ATOM 662 C C . ASN A 1 100 ? 33.12037 29.48693 54.19571 1.000 29.37821 91 ASN A C 1
ATOM 663 O O . ASN A 1 100 ? 34.05694 29.46902 55.01566 1.000 27.29792 91 ASN A O 1
ATOM 668 N N . ALA A 1 101 ? 33.31156 29.24009 52.90422 1.000 25.94094 92 ALA A N 1
ATOM 669 C CA . ALA A 1 101 ? 34.63041 28.83616 52.41362 1.000 26.31437 92 ALA A CA 1
ATOM 670 C C . ALA A 1 101 ? 35.67841 29.87635 52.80154 1.000 36.50242 92 ALA A C 1
ATOM 671 O O . ALA A 1 101 ? 35.46645 31.08428 52.63132 1.000 36.04315 92 ALA A O 1
ATOM 673 N N . GLY A 1 102 ? 36.77107 29.41077 53.41437 1.000 36.82555 93 GLY A N 1
ATOM 674 C CA . GLY A 1 102 ? 37.91540 30.26920 53.70243 1.000 46.03694 93 GLY A CA 1
ATOM 675 C C . GLY A 1 102 ? 37.86173 31.09064 54.98469 1.000 50.85865 93 GLY A C 1
ATOM 676 O O . GLY A 1 102 ? 38.84830 31.77056 55.30085 1.000 49.74006 93 GLY A O 1
ATOM 677 N N . ALA A 1 103 ? 36.75736 31.05933 55.74026 1.000 40.30512 94 ALA A N 1
ATOM 678 C CA . ALA A 1 103 ? 36.61758 31.93754 56.90613 1.000 41.39235 94 ALA A CA 1
ATOM 679 C C . ALA A 1 103 ? 37.68325 31.69827 57.97541 1.000 44.90700 94 ALA A C 1
ATOM 680 O O . ALA A 1 103 ? 38.05151 32.63041 58.70363 1.000 44.54648 94 ALA A O 1
ATOM 682 N N . THR A 1 104 ? 38.12279 30.46018 58.16336 1.000 38.51363 95 THR A N 1
ATOM 683 C CA . THR A 1 104 ? 39.09079 30.18595 59.22132 1.000 45.99289 95 THR A CA 1
ATOM 684 C C . THR A 1 104 ? 40.34907 29.53547 58.66778 1.000 48.88869 95 THR A C 1
ATOM 685 O O . THR A 1 104 ? 40.95707 28.67143 59.31264 1.000 50.25954 95 THR A O 1
ATOM 689 N N . LYS A 1 105 ? 40.75513 29.95655 57.45541 1.000 49.00333 96 LYS A N 1
ATOM 690 C CA . LYS A 1 105 ? 42.09221 29.69493 56.93464 1.000 54.78852 96 LYS A CA 1
ATOM 691 C C . LYS A 1 105 ? 43.12262 30.16099 57.95643 1.000 63.14506 96 LYS A C 1
ATOM 692 O O . LYS A 1 105 ? 42.82582 31.04110 58.77930 1.000 59.19410 96 LYS A O 1
ATOM 698 N N . PRO A 1 106 ? 44.34219 29.61295 57.93238 1.000 64.42164 97 PRO A N 1
ATOM 699 C CA . PRO A 1 106 ? 45.36944 30.09852 58.86884 1.000 66.72849 97 PRO A CA 1
ATOM 700 C C . PRO A 1 106 ? 45.59272 31.60782 58.81453 1.000 68.08766 97 PRO A C 1
ATOM 701 O O . PRO A 1 106 ? 45.72661 32.22665 59.87971 1.000 69.75910 97 PRO A O 1
ATOM 705 N N . ALA A 1 107 ? 45.59532 32.22712 57.62316 1.000 66.07930 98 ALA A N 1
ATOM 706 C CA . ALA A 1 107 ? 45.77906 33.67667 57.54647 1.000 66.58485 98 ALA A CA 1
ATOM 707 C C . ALA A 1 107 ? 44.69850 34.43023 58.32177 1.000 71.72722 98 ALA A C 1
ATOM 708 O O . ALA A 1 107 ? 44.94198 35.54527 58.80200 1.000 70.67052 98 ALA A O 1
ATOM 710 N N . MET A 1 108 ? 43.51230 33.82913 58.47697 1.000 70.05592 99 MET A N 1
ATOM 711 C CA . MET A 1 108 ? 42.37435 34.46344 59.13490 1.000 63.05801 99 MET A CA 1
ATOM 712 C C . MET A 1 108 ? 42.49451 34.42985 60.66106 1.000 63.57850 99 MET A C 1
ATOM 713 O O . MET A 1 108 ? 41.68703 35.06093 61.35411 1.000 60.83727 99 MET A O 1
ATOM 718 N N . LEU A 1 109 ? 43.48302 33.71110 61.19740 1.000 62.31463 100 LEU A N 1
ATOM 719 C CA . LEU A 1 109 ? 43.63116 33.50198 62.63201 1.000 67.12412 100 LEU A CA 1
ATOM 720 C C . LEU A 1 109 ? 44.89189 34.14142 63.22396 1.000 71.34000 100 LEU A C 1
ATOM 721 O O . LEU A 1 109 ? 45.12801 33.99742 64.43098 1.000 67.71945 100 LEU A O 1
ATOM 726 N N . HIS A 1 110 ? 45.69729 34.85120 62.42556 1.000 70.26745 101 HIS A N 1
ATOM 727 C CA . HIS A 1 110 ? 47.02934 35.29994 62.82323 1.000 70.35276 101 HIS A CA 1
ATOM 728 C C . HIS A 1 110 ? 47.06320 36.78463 63.18022 1.000 71.52981 101 HIS A C 1
ATOM 729 O O . HIS A 1 110 ? 46.20379 37.57283 62.77075 1.000 67.49763 101 HIS A O 1
ATOM 736 N N . LYS A 1 111 ? 48.09525 37.15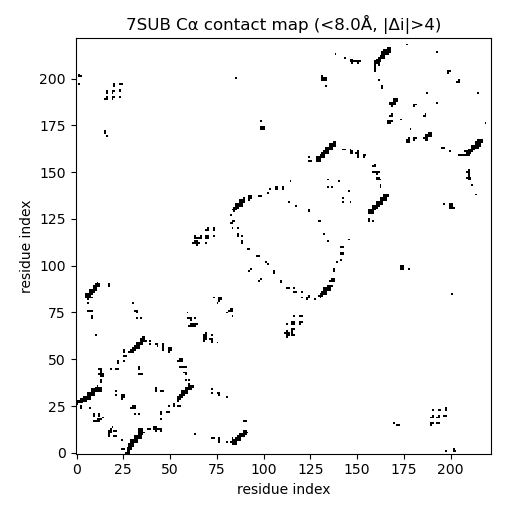644 63.94414 1.000 73.78784 102 LYS A N 1
ATOM 737 C CA . LYS A 1 111 ? 48.31495 38.55073 64.31517 1.000 74.54017 102 LYS A CA 1
ATOM 738 C C . LYS A 1 111 ? 48.85201 39.35001 63.12811 1.000 73.60724 102 LYS A C 1
ATOM 739 O O . LYS A 1 111 ? 49.68248 38.85958 62.35612 1.000 74.12039 102 LYS A O 1
ATOM 745 N N . MET A 1 112 ? 48.35881 40.58594 62.98287 1.000 77.65394 103 MET A N 1
ATOM 746 C CA . MET A 1 112 ? 48.78895 41.52354 61.93030 1.000 78.58937 103 MET A CA 1
ATOM 747 C C . MET A 1 112 ? 48.15031 42.90459 62.11218 1.000 77.04853 103 MET A C 1
ATOM 748 O O . MET A 1 112 ? 48.29820 43.78813 61.26205 1.000 75.75017 103 MET A O 1
ATOM 753 N N . TRP A 1 117 ? 45.86293 43.44254 58.11771 1.000 84.21784 108 TRP A N 1
ATOM 754 C CA . TRP A 1 117 ? 44.64517 42.64980 58.28457 1.000 87.19482 108 TRP A CA 1
ATOM 755 C C . TRP A 1 117 ? 43.56559 43.05508 57.28383 1.000 88.22551 108 TRP A C 1
ATOM 756 O O . TRP A 1 117 ? 42.83093 42.21087 56.76545 1.000 83.95662 108 TRP A O 1
ATOM 767 N N . ASP A 1 118 ? 43.46073 44.36043 57.03146 1.000 91.84456 109 ASP A N 1
ATOM 768 C CA . ASP A 1 118 ? 42.45412 44.86247 56.10367 1.000 91.97728 109 ASP A CA 1
ATOM 769 C C . ASP A 1 118 ? 42.69316 44.39688 54.66194 1.000 92.29240 109 ASP A C 1
ATOM 770 O O . ASP A 1 118 ? 41.73876 44.35351 53.87330 1.000 88.79433 109 ASP A O 1
ATOM 775 N N . ALA A 1 119 ? 43.92463 44.00577 54.31091 1.000 90.61921 110 ALA A N 1
ATOM 776 C CA . ALA A 1 119 ? 44.21123 43.42409 53.00253 1.000 88.48083 110 ALA A CA 1
ATOM 777 C C . ALA A 1 119 ? 44.03812 41.90514 52.96995 1.000 86.26447 110 ALA A C 1
ATOM 778 O O . ALA A 1 119 ? 44.05592 41.31359 51.88302 1.000 83.34515 110 ALA A O 1
ATOM 780 N N . VAL A 1 120 ? 43.88300 41.25695 54.128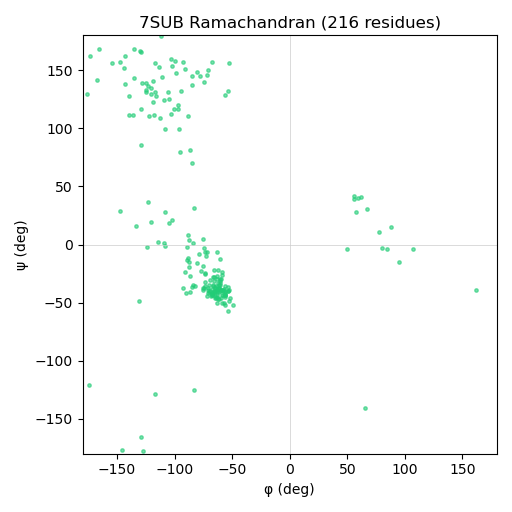41 1.000 89.60584 111 VAL A N 1
ATOM 781 C CA . VAL A 1 120 ? 43.51638 39.83991 54.14492 1.000 86.26047 111 VAL A CA 1
ATOM 782 C C . VAL A 1 120 ? 41.99842 39.67222 54.02122 1.000 78.99557 111 VAL A C 1
ATOM 783 O O . VAL A 1 120 ? 41.52810 38.72820 53.37147 1.000 72.45686 111 VAL A O 1
ATOM 787 N N . VAL A 1 121 ? 41.21299 40.58879 54.60235 1.000 78.65636 112 VAL A N 1
ATOM 788 C CA . VAL A 1 121 ? 39.75890 40.48712 54.49901 1.000 77.93427 112 VAL A CA 1
ATOM 789 C C . VAL A 1 121 ? 39.22941 40.88848 53.12025 1.000 74.47077 112 VAL A C 1
ATOM 790 O O . VAL A 1 121 ? 38.10301 40.51423 52.78075 1.000 68.95477 112 VAL A O 1
ATOM 794 N N . ASN A 1 122 ? 39.99454 41.62005 52.30072 1.000 72.04468 113 ASN A N 1
ATOM 795 C CA . ASN A 1 122 ? 39.48656 41.97282 50.97698 1.000 73.48402 113 ASN A CA 1
ATOM 796 C C . ASN A 1 122 ? 39.78573 40.91815 49.90622 1.000 71.34211 113 ASN A C 1
ATOM 797 O O . ASN A 1 122 ? 39.15038 40.94207 48.84714 1.000 68.06849 113 ASN A O 1
ATOM 802 N N . ILE A 1 123 ? 40.69788 39.97193 50.15663 1.000 72.13604 114 ILE A N 1
ATOM 803 C CA . ILE A 1 123 ? 40.82548 38.83157 49.24630 1.000 71.11720 114 ILE A CA 1
ATOM 804 C C . ILE A 1 123 ? 39.77882 37.76688 49.57612 1.000 62.24993 114 ILE A C 1
ATOM 805 O O . ILE A 1 123 ? 39.24126 37.10322 48.68094 1.000 60.71967 114 ILE A O 1
ATOM 810 N N . HIS A 1 124 ? 39.46919 37.58780 50.86228 1.000 63.44222 115 HIS A N 1
ATOM 811 C CA A HIS A 1 124 ? 38.39815 36.67172 51.22982 0.554 60.65729 115 HIS A CA 1
ATOM 812 C CA B HIS A 1 124 ? 38.39586 36.69239 51.27830 0.446 60.63846 115 HIS A CA 1
ATOM 813 C C . HIS A 1 124 ? 37.01135 37.23267 50.94127 1.000 58.31669 115 HIS A C 1
ATOM 814 O O . HIS A 1 124 ? 36.02355 36.51806 51.13055 1.000 55.74265 115 HIS A O 1
ATOM 827 N N . LEU A 1 125 ? 36.90983 38.46318 50.46126 1.000 50.94031 116 LEU A N 1
ATOM 828 C CA . LEU A 1 125 ? 35.62375 39.05990 50.15504 1.000 47.53686 116 LEU A CA 1
ATOM 829 C C . LEU A 1 125 ? 35.18555 38.77511 48.71604 1.000 45.07268 116 LEU A C 1
ATOM 830 O O . LEU A 1 125 ? 34.01055 38.97338 48.36041 1.000 38.45118 116 LEU A O 1
ATOM 835 N N . LYS A 1 126 ? 36.08818 38.29043 47.86421 1.000 43.16672 117 LYS A N 1
ATOM 836 C CA . LYS A 1 126 ? 35.69874 38.13949 46.46930 1.000 36.60318 117 LYS A CA 1
ATOM 837 C C . LYS A 1 126 ? 34.77785 36.92796 46.25420 1.000 35.35476 117 LYS A C 1
ATOM 838 O O . LYS A 1 126 ? 33.87117 36.96974 45.41939 1.000 34.10997 117 LYS A O 1
ATOM 844 N N . GLY A 1 127 ? 35.01812 35.83225 46.95525 1.000 32.86004 118 GLY A N 1
ATOM 845 C CA . GLY A 1 127 ? 34.15459 34.68251 46.81837 1.000 34.89273 118 GLY A CA 1
ATOM 846 C C . GLY A 1 127 ? 32.72363 34.98227 47.26872 1.000 30.66479 118 GLY A C 1
ATOM 847 O O . GLY A 1 127 ? 31.75710 34.70932 46.54850 1.000 29.64819 118 GLY A O 1
ATOM 848 N N . PRO A 1 128 ? 32.56455 35.55432 48.46228 1.000 28.66181 119 PRO A N 1
ATOM 849 C CA . PRO A 1 128 ? 31.20021 35.92739 48.87959 1.000 32.66564 119 PRO A CA 1
ATOM 850 C C . PRO A 1 128 ? 30.52758 36.85327 47.89551 1.000 31.99400 119 PRO A C 1
ATOM 851 O O . PRO A 1 128 ? 29.36778 36.62261 47.52965 1.000 30.25640 119 PRO A O 1
ATOM 855 N N . PHE A 1 129 ? 31.25496 37.86427 47.39165 1.000 29.35739 120 PHE A N 1
ATOM 856 C CA . PHE A 1 129 ? 30.66625 38.75541 46.39421 1.000 32.94916 120 PHE A CA 1
ATOM 857 C C . PHE A 1 129 ? 30.17979 37.98558 45.17041 1.000 29.99317 120 PHE A C 1
ATOM 858 O O . PHE A 1 129 ? 29.03887 38.16719 44.73321 1.000 30.50337 120 PHE A O 1
ATOM 866 N N . LEU A 1 130 ? 31.02446 37.12369 44.58040 1.000 29.64095 121 LEU A N 1
ATOM 867 C CA . LEU A 1 130 ? 30.59024 36.41381 43.37387 1.000 28.84340 121 LEU A CA 1
ATOM 868 C C . LEU A 1 130 ? 29.45211 35.42250 43.63270 1.000 26.25463 121 LEU A C 1
ATOM 869 O O . LEU A 1 130 ? 28.58942 35.22959 42.75879 1.000 27.75369 121 LEU A O 1
ATOM 874 N N . CYS A 1 131 ? 29.43847 34.77103 44.79791 1.000 27.86516 122 CYS A N 1
ATOM 875 C CA . CYS A 1 131 ? 28.34191 33.84575 45.08946 1.000 27.18686 122 CYS A CA 1
ATOM 876 C C . CYS A 1 131 ? 27.01816 34.57588 45.26402 1.000 24.59516 122 CYS A C 1
ATOM 877 O O . CYS A 1 131 ? 25.98299 34.10678 44.77095 1.000 27.76862 122 CYS A O 1
ATOM 880 N N . VAL A 1 132 ? 27.01866 35.70395 45.98823 1.000 25.34033 123 VAL A N 1
ATOM 881 C CA . VAL A 1 132 ? 25.79340 36.48952 46.10765 1.000 24.69151 123 VAL A CA 1
ATOM 882 C C . VAL A 1 132 ? 25.37331 36.99777 44.73870 1.000 27.60754 123 VAL A C 1
ATOM 883 O O . VAL A 1 132 ? 24.20262 36.93257 44.35503 1.000 26.69008 123 VAL A O 1
ATOM 887 N N . GLN A 1 133 ? 26.33283 37.48262 43.95692 1.000 29.16407 124 GLN A N 1
ATOM 888 C CA . GLN A 1 133 ? 25.95852 37.97486 42.63047 1.000 28.83145 124 GLN A CA 1
ATOM 889 C C . GLN A 1 133 ? 25.27680 36.88739 41.81503 1.000 29.97459 124 GLN A C 1
ATOM 890 O O . GLN A 1 133 ? 24.26570 37.13847 41.14392 1.000 30.04004 124 GLN A O 1
ATOM 896 N N . ALA A 1 134 ? 25.77083 35.65216 41.90513 1.000 28.63179 125 ALA A N 1
ATOM 897 C CA . ALA A 1 134 ? 25.16250 34.59156 41.12159 1.000 27.63170 125 ALA A CA 1
ATOM 898 C C . ALA A 1 134 ? 23.80969 34.17970 41.69733 1.000 30.02546 125 ALA A C 1
ATOM 899 O O . ALA A 1 134 ? 22.89321 33.80670 40.95199 1.000 30.61916 125 ALA A O 1
ATOM 901 N N . ALA A 1 135 ? 23.68163 34.18987 43.03166 1.000 24.48610 126 ALA A N 1
ATOM 902 C CA . ALA A 1 135 ? 22.41879 33.77105 43.63932 1.000 29.02939 126 ALA A CA 1
ATOM 903 C C . ALA A 1 135 ? 21.32959 34.82305 43.45790 1.000 27.83949 126 ALA A C 1
ATOM 904 O O . ALA A 1 135 ? 20.13802 34.49498 43.46977 1.000 25.60993 126 ALA A O 1
ATOM 906 N N . ALA A 1 136 ? 21.72869 36.08466 43.30029 1.000 29.23731 127 ALA A N 1
ATOM 907 C CA . ALA A 1 136 ? 20.76027 37.18169 43.29603 1.000 28.56631 127 ALA A CA 1
ATOM 908 C C . ALA A 1 136 ? 19.71454 36.99505 42.21227 1.000 30.68685 127 ALA A C 1
ATOM 909 O O . ALA A 1 136 ? 18.54279 37.35083 42.40972 1.000 29.59096 127 ALA A O 1
ATOM 911 N N . LYS A 1 137 ? 20.13446 36.51613 41.02861 1.000 28.95666 128 LYS A N 1
ATOM 912 C CA . LYS A 1 137 ? 19.18522 36.24524 39.94818 1.000 32.21878 128 LYS A CA 1
ATOM 913 C C . LYS A 1 137 ? 18.03752 35.36518 40.42199 1.000 29.80437 128 LYS A C 1
ATOM 914 O O . LYS A 1 137 ? 16.86798 35.65045 40.15179 1.000 27.73611 128 LYS A O 1
ATOM 920 N N . TYR A 1 138 ? 18.36806 34.28883 41.15040 1.000 27.94529 129 TYR A N 1
ATOM 921 C CA . TYR A 1 138 ? 17.35339 33.36915 41.64589 1.000 26.17676 129 TYR A CA 1
ATOM 922 C C . TYR A 1 138 ? 16.58465 33.92854 42.83394 1.000 24.59205 129 TYR A C 1
ATOM 923 O O . TYR A 1 138 ? 15.37024 33.69858 42.94484 1.000 26.28907 129 TYR A O 1
ATOM 932 N N . PHE A 1 139 ? 17.26688 34.61698 43.74536 1.000 25.94047 130 PHE A N 1
ATOM 933 C CA . PHE A 1 139 ? 16.54128 35.22008 44.86500 1.000 26.82406 130 PHE A CA 1
ATOM 934 C C . PHE A 1 139 ? 15.47057 36.14883 44.33206 1.000 24.08511 130 PHE A C 1
ATOM 935 O O . PHE A 1 139 ? 14.36870 36.22854 44.87380 1.000 27.45499 130 PHE A O 1
ATOM 943 N N . MET A 1 140 ? 15.79039 36.87188 43.25756 1.000 27.28373 131 MET A N 1
ATOM 944 C CA . MET A 1 140 ? 14.84702 37.83064 42.71157 1.000 25.94347 131 MET A CA 1
ATOM 945 C C . MET A 1 140 ? 13.67833 37.10112 42.05179 1.000 28.48730 131 MET A C 1
ATOM 946 O O . MET A 1 140 ? 12.50683 37.45168 42.26540 1.000 29.28449 131 MET A O 1
ATOM 951 N N . GLU A 1 141 ? 13.96198 36.02811 41.31154 1.000 25.88335 132 GLU A N 1
ATOM 952 C CA . GLU A 1 141 ? 12.88189 35.24017 40.72723 1.000 24.33361 132 GLU A CA 1
ATOM 953 C C . GLU A 1 141 ? 12.03398 34.58989 41.79983 1.000 26.95461 132 GLU A C 1
ATOM 954 O O . GLU A 1 141 ? 10.82586 34.42227 41.62879 1.000 27.41978 132 GLU A O 1
ATOM 960 N N . GLN A 1 142 ? 12.66407 34.17833 42.89906 1.000 26.68326 133 GLN A N 1
ATOM 961 C CA . GLN A 1 142 ? 11.93492 33.51860 43.97112 1.000 26.20787 133 GLN A CA 1
ATOM 962 C C . GLN A 1 142 ? 11.15088 34.49188 44.82425 1.000 24.32107 133 GLN A C 1
ATOM 963 O O . GLN A 1 142 ? 10.20653 34.09105 45.51244 1.000 25.71772 133 GLN A O 1
ATOM 969 N N . ASN A 1 143 ? 11.56343 35.73903 44.82666 1.000 23.78154 134 ASN A N 1
ATOM 970 C CA . ASN A 1 143 ? 11.12781 36.72984 45.78831 1.000 24.72750 134 ASN A CA 1
ATOM 971 C C . ASN A 1 143 ? 11.40715 36.24990 47.21640 1.000 26.96561 134 ASN A C 1
ATOM 972 O O . ASN A 1 143 ? 10.59531 36.45387 48.11285 1.000 25.54025 134 ASN A O 1
ATOM 977 N N . TYR A 1 144 ? 12.55196 35.59877 47.40712 1.000 25.90697 135 TYR A N 1
ATOM 978 C CA . TYR A 1 144 ? 12.93723 35.09400 48.73367 1.000 22.50041 135 TYR A CA 1
ATOM 979 C C . TYR A 1 144 ? 14.39380 34.67959 48.69581 1.000 21.96686 135 TYR A C 1
ATOM 980 O O . TYR A 1 144 ? 14.83059 34.06632 47.71262 1.000 24.34396 135 TYR A O 1
ATOM 989 N N . GLY A 1 145 ? 15.13500 34.94404 49.78017 1.000 24.36013 136 GLY A N 1
ATOM 990 C CA . GLY A 1 145 ? 16.51009 34.45717 49.86323 1.000 23.24972 136 GLY A CA 1
ATOM 991 C C . GLY A 1 145 ? 17.11011 34.73654 51.22939 1.000 18.99095 136 GLY A C 1
ATOM 992 O O . GLY A 1 145 ? 16.61890 35.58140 51.97165 1.000 21.56271 136 GLY A O 1
ATOM 993 N N . LYS A 1 146 ? 18.19599 34.02366 51.53631 1.000 21.54915 137 LYS A N 1
ATOM 994 C CA . LYS A 1 146 ? 18.88503 34.17031 52.82236 1.000 22.53827 137 LYS A CA 1
ATOM 995 C C . LYS A 1 146 ? 20.37160 34.11417 52.53988 1.000 21.27002 137 LYS A C 1
ATOM 996 O O . LYS A 1 146 ? 20.84979 33.14955 51.93822 1.000 23.00559 137 LYS A O 1
ATOM 1002 N N . ILE A 1 147 ? 21.10654 35.10486 53.01895 1.000 20.96615 138 ILE A N 1
ATOM 1003 C CA . ILE A 1 147 ? 22.55384 35.11433 52.84456 1.000 19.32379 138 ILE A CA 1
ATOM 1004 C C . ILE A 1 147 ? 23.17632 35.14269 54.23131 1.000 18.89621 138 ILE A C 1
ATOM 1005 O O . ILE A 1 147 ? 22.72593 35.89806 55.09583 1.000 22.97197 138 ILE A O 1
ATOM 1010 N N . ILE A 1 148 ? 24.18892 34.30068 54.44529 1.000 22.71246 139 ILE A N 1
ATOM 1011 C CA . ILE A 1 148 ? 24.95824 34.35763 55.66925 1.000 21.28079 139 ILE A CA 1
ATOM 1012 C C . ILE A 1 148 ? 26.42758 34.39794 55.27608 1.000 23.65490 139 ILE A C 1
ATOM 1013 O O . ILE A 1 148 ? 26.95142 33.40175 54.77959 1.000 23.11332 139 ILE A O 1
ATOM 1018 N N . ASN A 1 149 ? 27.10766 35.49017 55.60589 1.000 25.13478 140 ASN A N 1
ATOM 1019 C CA . ASN A 1 149 ? 28.55357 35.52374 55.42445 1.000 25.25924 140 ASN A CA 1
ATOM 1020 C C . ASN A 1 149 ? 29.22268 35.09284 56.72392 1.000 25.76830 140 ASN A C 1
ATOM 1021 O O . ASN A 1 149 ? 28.62342 35.12480 57.79299 1.000 26.75053 140 ASN A O 1
ATOM 1026 N N . VAL A 1 150 ? 30.46291 34.61908 56.60974 1.000 23.36669 141 VAL A N 1
ATOM 1027 C CA . VAL A 1 150 ? 31.20003 34.10608 57.74997 1.000 22.29311 141 VAL A CA 1
ATOM 1028 C C . VAL A 1 150 ? 32.53575 34.80068 57.77900 1.000 25.65328 141 VAL A C 1
ATOM 1029 O O . VAL A 1 150 ? 33.19964 34.92381 56.73688 1.000 28.05587 141 VAL A O 1
ATOM 1033 N N . THR A 1 151 ? 32.97783 35.17693 58.96898 1.000 27.11330 142 THR A N 1
ATOM 1034 C CA . THR A 1 151 ? 34.32911 35.71426 59.03949 1.000 32.07619 142 THR A CA 1
ATOM 1035 C C . THR A 1 151 ? 34.91455 35.28322 60.36855 1.000 31.80363 142 THR A C 1
ATOM 1036 O O . THR A 1 151 ? 34.30857 34.49654 61.10794 1.000 30.89389 142 THR A O 1
ATOM 1040 N N . SER A 1 152 ? 36.12803 35.74278 60.62591 1.000 36.80802 143 SER A N 1
ATOM 1041 C CA . SER A 1 152 ? 36.75315 35.59334 61.93138 1.000 38.78044 143 SER A CA 1
ATOM 1042 C C . SER A 1 152 ? 37.00155 36.97913 62.51671 1.000 49.03835 143 SER A C 1
ATOM 1043 O O . SER A 1 152 ? 37.08401 37.97474 61.79192 1.000 52.74724 143 SER A O 1
ATOM 1046 N N . VAL A 1 153 ? 37.09551 37.03485 63.85175 1.000 52.06431 144 VAL A N 1
ATOM 1047 C CA . VAL A 1 153 ? 37.30877 38.30659 64.54103 1.000 51.14726 144 VAL A CA 1
ATOM 1048 C C . VAL A 1 153 ? 38.70746 38.85362 64.22979 1.000 62.76748 144 VAL A C 1
ATOM 1049 O O . VAL A 1 153 ? 39.63933 38.11581 63.87137 1.000 66.86401 144 VAL A O 1
ATOM 1053 N N . ALA A 1 154 ? 38.85880 40.17281 64.38208 1.000 66.13314 145 ALA A N 1
ATOM 1054 C CA . ALA A 1 154 ? 40.15075 40.83565 64.16205 1.000 67.57431 145 ALA A CA 1
ATOM 1055 C C . ALA A 1 154 ? 41.04497 40.73971 65.40231 1.000 69.31700 145 ALA A C 1
ATOM 1056 O O . ALA A 1 154 ? 42.27487 40.70626 65.29640 1.000 71.93900 145 ALA A O 1
ATOM 1058 N N . GLY A 1 170 ? 34.58651 48.58633 55.43922 1.000 61.48538 161 GLY A N 1
ATOM 1059 C CA . GLY A 1 170 ? 35.14139 48.40821 54.10620 1.000 61.15270 161 GLY A CA 1
ATOM 1060 C C . GLY A 1 170 ? 35.28885 46.94846 53.67779 1.000 62.95116 161 GLY A C 1
ATOM 1061 O O . GLY A 1 170 ? 35.67615 46.66629 52.53186 1.000 64.24401 161 GLY A O 1
ATOM 1062 N N . GLY A 1 171 ? 34.98033 46.02272 54.59386 1.000 58.77169 162 GLY A N 1
ATOM 1063 C CA . GLY A 1 171 ? 35.10891 44.59728 54.33762 1.000 50.18810 162 GLY A CA 1
ATOM 1064 C C . GLY A 1 171 ? 33.81086 43.78906 54.38896 1.000 46.41789 162 GLY A C 1
ATOM 1065 O O . GLY A 1 171 ? 32.82204 44.13804 53.73525 1.000 39.65008 162 GLY A O 1
ATOM 1066 N N . ILE A 1 172 ? 33.81028 42.69471 55.15945 1.000 44.70247 163 ILE A N 1
ATOM 1067 C CA . ILE A 1 172 ? 32.69834 41.74399 55.09420 1.000 42.21185 163 ILE A CA 1
ATOM 1068 C C . ILE A 1 172 ? 31.43339 42.33238 55.70814 1.000 34.59962 163 ILE A C 1
ATOM 1069 O O . ILE A 1 172 ? 30.31867 42.08888 55.21436 1.000 30.67140 163 ILE A O 1
ATOM 1074 N N . LEU A 1 173 ? 31.55989 43.10674 56.78719 1.000 34.69130 164 LEU A N 1
ATOM 1075 C CA . LEU A 1 173 ? 30.34562 43.65809 57.37792 1.000 35.04181 164 LEU A CA 1
ATOM 1076 C C . LEU A 1 173 ? 29.71031 44.67084 56.44468 1.000 34.46370 164 LEU A C 1
ATOM 1077 O O . LEU A 1 173 ? 28.49108 44.70788 56.29686 1.000 32.05407 164 LEU A O 1
ATOM 1082 N N . SER A 1 174 ? 30.52266 45.51954 55.81427 1.000 33.55029 165 SER A N 1
ATOM 1083 C CA . SER A 1 174 ? 29.95819 46.50326 54.90509 1.000 33.00938 165 SER A CA 1
ATOM 1084 C C . SER A 1 174 ? 29.29614 45.82415 53.70164 1.000 31.50880 165 SER A C 1
ATOM 1085 O O . SER A 1 174 ? 28.24695 46.26729 53.22238 1.000 34.23346 165 SER A O 1
ATOM 1088 N N . PHE A 1 175 ? 29.88626 44.73486 53.21633 1.000 32.07479 166 PHE A N 1
ATOM 1089 C CA . PHE A 1 175 ? 29.27624 44.00533 52.11598 1.000 31.92560 166 PHE A CA 1
ATOM 1090 C C . PHE A 1 175 ? 27.97401 43.33815 52.55400 1.000 29.91921 166 PHE A C 1
ATOM 1091 O O . PHE A 1 175 ? 27.00534 43.29527 51.77743 1.000 31.55028 166 PHE A O 1
ATOM 1099 N N . THR A 1 176 ? 27.95332 42.80493 53.78774 1.000 32.35254 167 THR A N 1
ATOM 1100 C CA . THR A 1 176 ? 26.73240 42.20690 54.32649 1.000 28.38715 167 THR A CA 1
ATOM 1101 C C . THR A 1 176 ? 25.58730 43.21051 54.30178 1.000 29.14878 167 THR A C 1
ATOM 1102 O O . THR A 1 176 ? 24.48297 42.90448 53.83927 1.000 29.79000 167 THR A O 1
ATOM 1106 N N . MET A 1 177 ? 25.85886 44.44242 54.73332 1.000 29.88100 168 MET A N 1
ATOM 1107 C CA . MET A 1 177 ? 24.80931 45.45768 54.80678 1.000 31.46776 168 MET A CA 1
ATOM 1108 C C . MET A 1 177 ? 24.43287 45.98432 53.43208 1.000 31.49664 168 MET A C 1
ATOM 1109 O O . MET A 1 177 ? 23.25470 46.23000 53.16266 1.000 31.79196 168 MET A O 1
ATOM 1114 N N . SER A 1 178 ? 25.40958 46.13332 52.53737 1.000 34.59632 169 SER A N 1
ATOM 1115 C CA . SER A 1 178 ? 25.09009 46.52325 51.16860 1.000 36.83548 169 SER A CA 1
ATOM 1116 C C . SER A 1 178 ? 24.09302 45.55886 50.53760 1.000 37.04996 169 SER A C 1
ATOM 1117 O O . SER A 1 178 ? 23.05081 45.96665 50.00915 1.000 37.13672 169 SER A O 1
ATOM 1120 N N . ALA A 1 179 ? 24.38591 44.26661 50.59106 1.000 34.98986 170 ALA A N 1
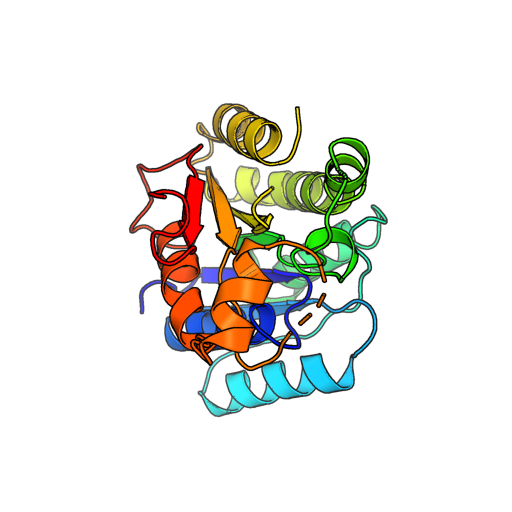ATOM 1121 C CA . ALA A 1 179 ? 23.45197 43.30182 50.02693 1.000 31.10786 170 ALA A CA 1
ATOM 1122 C C . ALA A 1 179 ? 22.10218 43.35104 50.74216 1.000 29.03290 170 ALA A C 1
ATOM 1123 O O . ALA A 1 179 ? 21.04458 43.19831 50.11600 1.000 29.96420 170 ALA A O 1
ATOM 1125 N N . ALA A 1 180 ? 22.12428 43.55046 52.05640 1.000 29.66895 171 ALA A N 1
ATOM 1126 C CA . ALA A 1 180 ? 20.88644 43.65227 52.81320 1.000 29.81383 171 ALA A CA 1
ATOM 1127 C C . ALA A 1 180 ? 20.02867 44.78390 52.28162 1.000 31.46772 171 ALA A C 1
ATOM 1128 O O . ALA A 1 180 ? 18.81935 44.63416 52.10852 1.000 31.29822 171 ALA A O 1
ATOM 1130 N N . ARG A 1 181 ? 20.65393 45.92066 51.99181 1.000 34.08516 172 ARG A N 1
ATOM 1131 C CA . ARG A 1 181 ? 19.90457 47.07753 51.52402 1.000 34.22719 172 ARG A CA 1
ATOM 1132 C C . ARG A 1 181 ? 19.41966 46.86378 50.10233 1.000 34.85875 172 ARG A C 1
ATOM 1133 O O . ARG A 1 181 ? 18.23869 47.08128 49.81749 1.000 36.48083 172 ARG A O 1
ATOM 1141 N N . GLU A 1 182 ? 20.28046 46.34120 49.22179 1.000 32.48912 173 GLU A N 1
ATOM 1142 C CA . GLU A 1 182 ? 19.85673 46.19608 47.81862 1.000 36.11603 173 GLU A CA 1
ATOM 1143 C C . GLU A 1 182 ? 18.86499 45.06426 47.58829 1.000 35.07520 173 GLU A C 1
ATOM 1144 O O . GLU A 1 182 ? 18.11299 45.11465 46.61392 1.000 34.62030 173 GLU A O 1
ATOM 1150 N N . LEU A 1 183 ? 18.83132 44.03631 48.43606 1.000 31.55377 174 LEU A N 1
ATOM 1151 C CA . LEU A 1 183 ? 17.96127 42.89082 48.16166 1.000 28.57757 174 LEU A CA 1
ATOM 1152 C C . LEU A 1 183 ? 16.77388 42.79331 49.10817 1.000 30.83500 174 LEU A C 1
ATOM 1153 O O . LEU A 1 183 ? 15.95401 41.86059 48.97219 1.000 28.23540 174 LEU A O 1
ATOM 1158 N N . ALA A 1 184 ? 16.63388 43.73930 50.04066 1.000 33.60235 175 ALA A N 1
ATOM 1159 C CA . ALA A 1 184 ? 15.51555 43.69418 50.98692 1.000 28.09285 175 ALA A CA 1
ATOM 1160 C C . ALA A 1 184 ? 14.17195 43.59314 50.27921 1.000 30.64167 175 ALA A C 1
ATOM 1161 O O . ALA A 1 184 ? 13.26551 42.90937 50.75514 1.000 30.42908 175 ALA A O 1
ATOM 1163 N N . ARG A 1 185 ? 13.99536 44.32081 49.17386 1.000 31.21697 176 ARG A N 1
ATOM 1164 C CA . ARG A 1 185 ? 12.66039 44.32160 48.58352 1.000 33.46609 176 ARG A CA 1
ATOM 1165 C C . ARG A 1 185 ? 12.31098 43.00395 47.91996 1.000 33.29529 176 ARG A C 1
ATOM 1166 O O . ARG A 1 185 ? 11.16244 42.82195 47.49974 1.000 33.19463 176 ARG A O 1
ATOM 1174 N N . PHE A 1 186 ? 13.25136 42.07389 47.82581 1.000 28.12496 177 PHE A N 1
ATOM 1175 C CA . PHE A 1 186 ? 12.94068 40.73714 47.35119 1.000 24.92925 177 PHE A CA 1
ATOM 1176 C C . PHE A 1 186 ? 12.84694 39.74405 48.48945 1.000 27.12675 177 PHE A C 1
ATOM 1177 O O . PHE A 1 186 ? 12.97496 38.54119 48.26415 1.000 26.80957 177 PHE A O 1
ATOM 1185 N N . ASN A 1 187 ? 12.63043 40.22632 49.69479 1.000 26.82576 178 ASN A N 1
ATOM 1186 C CA . ASN A 1 187 ? 12.49962 39.34174 50.85728 1.000 26.18546 178 ASN A CA 1
ATOM 1187 C C . ASN A 1 187 ? 13.74692 38.50660 51.04903 1.000 25.45520 178 ASN A C 1
ATOM 1188 O O . ASN A 1 187 ? 13.66996 37.31948 51.42045 1.000 23.54958 178 ASN A O 1
ATOM 1193 N N . VAL A 1 188 ? 14.90423 39.13535 50.84450 1.000 24.46521 179 VAL A N 1
ATOM 1194 C CA . VAL A 1 188 ? 16.20249 38.50760 51.09912 1.000 25.81313 179 VAL A CA 1
ATOM 1195 C C . VAL A 1 188 ? 16.76089 39.12105 52.37837 1.000 24.84577 179 VAL A C 1
ATOM 1196 O O . VAL A 1 188 ? 16.76756 40.34776 52.51596 1.000 24.34735 179 VAL A O 1
ATOM 1200 N N . THR A 1 189 ? 17.23304 38.28474 53.32305 1.000 24.44291 180 THR A N 1
ATOM 1201 C CA . THR A 1 189 ? 18.03231 38.83286 54.40543 1.000 22.27519 180 THR A CA 1
ATOM 1202 C C . THR A 1 189 ? 19.51927 38.55636 54.15758 1.000 23.62951 180 THR A C 1
ATOM 1203 O O . THR A 1 189 ? 19.88102 37.60796 53.47546 1.000 25.17424 180 THR A O 1
ATOM 1207 N N . SER A 1 190 ? 20.38421 39.41170 54.71442 1.000 26.25200 181 SER A N 1
ATOM 1208 C CA . SER A 1 190 ? 21.83175 39.29959 54.52072 1.000 24.32223 181 SER A CA 1
ATOM 1209 C C . SER A 1 190 ? 22.48047 39.59296 55.85962 1.000 24.11536 181 SER A C 1
ATOM 1210 O O . SER A 1 190 ? 22.39564 40.73353 56.33052 1.000 25.01861 181 SER A O 1
ATOM 1213 N N . ASN A 1 191 ? 23.08738 38.57214 56.49730 1.000 21.70857 182 ASN A N 1
ATOM 1214 C CA . ASN A 1 191 ? 23.66523 38.71773 57.83537 1.000 21.44323 182 ASN A CA 1
ATOM 1215 C C . ASN A 1 191 ? 25.03182 38.06409 57.86424 1.000 22.32478 182 ASN A C 1
ATOM 1216 O O . ASN A 1 191 ? 25.41440 37.36665 56.93151 1.000 25.21299 182 ASN A O 1
ATOM 1221 N N . VAL A 1 192 ? 25.78248 38.31188 58.93140 1.000 24.59944 183 VAL A N 1
ATOM 1222 C CA . VAL A 1 192 ? 27.13008 37.75659 59.01361 1.000 26.27592 183 VAL A CA 1
ATOM 1223 C C . VAL A 1 192 ? 27.36529 37.18201 60.40996 1.000 24.78179 183 VAL A C 1
ATOM 1224 O O . VAL A 1 192 ? 26.85963 37.69402 61.42120 1.000 24.15622 183 VAL A O 1
ATOM 1228 N N . ILE A 1 193 ? 28.09670 36.07521 60.45294 1.000 24.03907 184 ILE A N 1
ATOM 1229 C CA . ILE A 1 193 ? 28.50531 35.44019 61.70143 1.000 22.81449 184 ILE A CA 1
ATOM 1230 C C . ILE A 1 193 ? 30.01788 35.50276 61.78473 1.000 26.78307 184 ILE A C 1
ATOM 1231 O O . ILE A 1 193 ? 30.70390 35.09220 60.84765 1.000 24.14522 184 ILE A O 1
ATOM 1236 N N . SER A 1 194 ? 30.54050 36.01477 62.89986 1.000 26.80184 185 SER A N 1
ATOM 1237 C CA . SER A 1 194 ? 31.97680 36.09239 63.10370 1.000 27.83460 185 SER A CA 1
ATOM 1238 C C . SER A 1 194 ? 32.35780 35.00357 64.09702 1.000 31.21915 185 SER A C 1
ATOM 1239 O O . SER A 1 194 ? 31.76623 34.92609 65.17612 1.000 32.01174 185 SER A O 1
ATOM 1242 N N . LEU A 1 195 ? 33.29910 34.14090 63.72028 1.000 27.78856 186 LEU A N 1
ATOM 1243 C CA . LEU A 1 195 ? 33.69881 33.02178 64.56138 1.000 28.33201 186 LEU A CA 1
ATOM 1244 C C . LEU A 1 195 ? 34.90901 33.46025 65.36625 1.000 37.34252 186 LEU A C 1
ATOM 1245 O O . LEU A 1 195 ? 35.84134 34.05738 64.81280 1.000 40.09784 186 LEU A O 1
ATOM 1250 N N . GLY A 1 196 ? 34.87658 33.19622 66.67069 1.000 34.67279 187 GLY A N 1
ATOM 1251 C CA . GLY A 1 196 ? 35.91154 33.71396 67.55002 1.000 38.21673 187 GLY A CA 1
ATOM 1252 C C . GLY A 1 196 ? 36.20018 32.77425 68.69762 1.000 43.90034 187 GLY A C 1
ATOM 1253 O O . GLY A 1 196 ? 36.58560 33.20207 69.79813 1.000 48.75844 187 GLY A O 1
ATOM 1254 N N . ILE A 1 197 ? 35.98234 31.47969 68.45392 1.000 45.80580 188 ILE A N 1
ATOM 1255 C CA . ILE A 1 197 ? 36.28670 30.42677 69.41738 1.000 48.54627 188 ILE A CA 1
ATOM 1256 C C . ILE A 1 197 ? 37.10233 29.37883 68.68075 1.000 46.38043 188 ILE A C 1
ATOM 1257 O O . ILE A 1 197 ? 37.20396 29.38893 67.45729 1.000 44.77268 188 ILE A O 1
ATOM 1262 N N . VAL A 1 198 ? 37.70902 28.48035 69.43761 1.000 46.93367 189 VAL A N 1
ATOM 1263 C CA . VAL A 1 198 ? 38.46279 27.38792 68.84587 1.000 48.83329 189 VAL A CA 1
ATOM 1264 C C . VAL A 1 198 ? 37.55741 26.16135 68.80834 1.000 49.14627 189 VAL A C 1
ATOM 1265 O O . VAL A 1 198 ? 37.09742 25.67712 69.85177 1.000 46.55671 189 VAL A O 1
ATOM 1269 N N . THR A 1 199 ? 37.25281 25.69086 67.59708 1.000 45.31292 190 THR A N 1
ATOM 1270 C CA . THR A 1 199 ? 36.42816 24.50622 67.44146 1.000 46.00009 190 THR A CA 1
ATOM 1271 C C . THR A 1 199 ? 37.31239 23.26369 67.38667 1.000 49.12221 190 THR A C 1
ATOM 1272 O O . THR A 1 199 ? 38.46669 23.32594 66.95616 1.000 50.47039 190 THR A O 1
ATOM 1276 N N . THR A 1 200 ? 36.75981 22.12858 67.84253 1.000 45.25114 191 THR A N 1
ATOM 1277 C CA . THR A 1 200 ? 37.58979 20.93835 68.05928 1.000 46.85456 191 THR A CA 1
ATOM 1278 C C . THR A 1 200 ? 38.27154 20.46373 66.76972 1.000 55.67653 191 THR A C 1
ATOM 1279 O O . THR A 1 200 ? 39.37882 19.90982 66.81813 1.000 56.36612 191 THR A O 1
ATOM 1283 N N . ASP A 1 201 ? 37.65208 20.69100 65.60759 1.000 53.42654 192 ASP A N 1
ATOM 1284 C CA . ASP A 1 201 ? 38.27481 20.32603 64.33685 1.000 53.43811 192 ASP A CA 1
ATOM 1285 C C . ASP A 1 201 ? 39.57248 21.08468 64.07352 1.000 60.70724 192 ASP A C 1
ATOM 1286 O O . ASP A 1 201 ? 40.27185 20.77203 63.09928 1.000 56.45243 192 ASP A O 1
ATOM 1291 N N . MET A 1 202 ? 39.90924 22.05374 64.91519 1.000 55.19651 193 MET A N 1
ATOM 1292 C CA . MET A 1 202 ? 40.87293 23.08936 64.58168 1.000 59.11594 193 MET A CA 1
ATOM 1293 C C . MET A 1 202 ? 41.92173 23.17991 65.68385 1.000 63.04994 193 MET A C 1
ATOM 1294 O O . MET A 1 202 ? 42.33325 22.14506 66.23088 1.000 58.66529 193 MET A O 1
ATOM 1299 N N . LEU A 1 212 ? 49.19545 34.17930 65.06515 1.000 70.14826 203 LEU A N 1
ATOM 1300 C CA . LEU A 1 212 ? 48.66333 33.48530 66.24150 1.000 77.91750 203 LEU A CA 1
ATOM 1301 C C . LEU A 1 212 ? 47.90180 34.45156 67.17579 1.000 78.19251 203 LEU A C 1
ATOM 1302 O O . LEU A 1 212 ? 48.47393 34.98753 68.13037 1.000 77.79618 203 LEU A O 1
ATOM 1307 N N . LYS A 1 213 ? 46.61475 34.67383 66.90237 1.000 70.85616 204 LYS A N 1
ATOM 1308 C CA . LYS A 1 213 ? 45.87371 35.71608 67.60443 1.000 68.34696 204 LYS A CA 1
ATOM 1309 C C . LYS A 1 213 ? 45.60195 35.30320 69.04710 1.000 70.23947 204 LYS A C 1
ATOM 1310 O O . LYS A 1 213 ? 45.38893 34.12441 69.35322 1.000 66.28395 204 LYS A O 1
ATOM 1316 N N . GLU A 1 214 ? 45.60299 36.30149 69.93843 1.000 68.94401 205 GLU A N 1
ATOM 1317 C CA . GLU A 1 214 ? 45.49132 36.02664 71.36725 1.000 70.33334 205 GLU A CA 1
ATOM 1318 C C . GLU A 1 214 ? 44.12736 35.44088 71.73464 1.000 69.26684 205 GLU A C 1
ATOM 1319 O O . GLU A 1 214 ? 44.03443 34.68683 72.70918 1.000 67.17775 205 GLU A O 1
ATOM 1325 N N . ILE A 1 215 ? 43.06898 35.74856 70.96651 1.000 66.75561 206 ILE A N 1
ATOM 1326 C CA . ILE A 1 215 ? 41.73639 35.21380 71.27858 1.000 64.90173 206 ILE A CA 1
ATOM 1327 C C . ILE A 1 215 ? 41.73055 33.68279 71.24413 1.000 67.10111 206 ILE A C 1
ATOM 1328 O O . ILE A 1 215 ? 40.99282 33.03870 72.00881 1.000 66.85671 206 ILE A O 1
ATOM 1333 N N . TYR A 1 216 ? 42.57252 33.07649 70.39417 1.000 64.57386 207 TYR A N 1
ATOM 1334 C CA . TYR A 1 216 ? 42.67882 31.62303 70.27474 1.000 66.67386 207 TYR A CA 1
ATOM 1335 C C . TYR A 1 216 ? 43.77114 31.02328 71.16789 1.000 69.22607 207 TYR A C 1
ATOM 1336 O O . TYR A 1 216 ? 43.57384 29.93340 71.72280 1.000 65.64255 207 TYR A O 1
ATOM 1345 N N . MET A 1 217 ? 44.91045 31.71542 71.32765 1.000 69.24583 208 MET A N 1
ATOM 1346 C CA . MET A 1 217 ? 45.91981 31.30767 72.30966 1.000 68.26423 208 MET A CA 1
ATOM 1347 C C . MET A 1 217 ? 45.32760 31.13285 73.70462 1.000 66.94846 208 MET A C 1
ATOM 1348 O O . MET A 1 217 ? 45.58106 30.11983 74.36602 1.000 66.23041 208 MET A O 1
ATOM 1353 N N . ARG A 1 218 ? 44.55517 32.12223 74.17578 1.000 67.85400 209 ARG A N 1
ATOM 1354 C CA . ARG A 1 218 ? 43.88160 32.01553 75.47193 1.000 70.29836 209 ARG A CA 1
ATOM 1355 C C . ARG A 1 218 ? 43.13488 30.68964 75.61013 1.000 73.33558 209 ARG A C 1
ATOM 1356 O O . ARG A 1 218 ? 43.30678 29.96161 76.59684 1.000 69.00371 209 ARG A O 1
ATOM 1364 N N . ARG A 1 219 ? 42.28428 30.36760 74.62599 1.000 70.50954 210 ARG A N 1
ATOM 1365 C CA . ARG A 1 219 ? 41.43232 29.18749 74.73518 1.000 71.78133 210 ARG A CA 1
ATOM 1366 C C . ARG A 1 219 ? 42.23722 27.89534 74.62210 1.000 68.70455 210 ARG A C 1
ATOM 1367 O O . ARG A 1 219 ? 41.89639 26.90501 75.27885 1.000 67.70570 210 ARG A O 1
ATOM 1375 N N . ILE A 1 220 ? 43.30069 27.89090 73.80143 1.000 68.37890 211 ILE A N 1
ATOM 1376 C CA . ILE A 1 220 ? 44.14839 26.70549 73.62432 1.000 67.81546 211 ILE A CA 1
ATOM 1377 C C . ILE A 1 220 ? 44.91653 26.38557 74.90831 1.000 70.43443 211 ILE A C 1
ATOM 1378 O O . ILE A 1 220 ? 45.01741 25.21803 75.31492 1.000 69.77224 211 ILE A O 1
ATOM 1383 N N . LEU A 1 221 ? 45.47744 27.41302 75.56127 1.000 65.45375 212 LEU A N 1
ATOM 1384 C CA . LEU A 1 221 ? 46.18049 27.21049 76.82683 1.000 64.17265 212 LEU A CA 1
ATOM 1385 C C . LEU A 1 221 ? 45.21886 26.82918 77.95073 1.000 70.43413 212 LEU A C 1
ATOM 1386 O O . LEU A 1 221 ? 45.59762 26.09211 78.87302 1.000 67.67092 212 LEU A O 1
ATOM 1391 N N . LEU A 1 222 ? 43.97733 27.31252 77.88745 1.000 72.96431 213 LEU A N 1
ATOM 1392 C 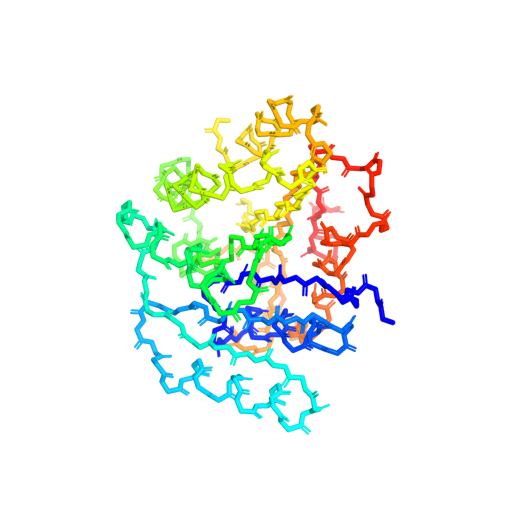CA . LEU A 1 222 ? 42.93401 26.99129 78.85704 1.000 75.94457 213 LEU A CA 1
ATOM 1393 C C . LEU A 1 222 ? 42.12705 25.74564 78.47429 1.000 76.35773 213 LEU A C 1
ATOM 1394 O O . LEU A 1 222 ? 41.24819 25.33395 79.24120 1.000 71.17233 213 LEU A O 1
ATOM 1399 N N . ASN A 1 223 ? 42.41602 25.13805 77.31425 1.000 75.20783 214 ASN A N 1
ATOM 1400 C CA . ASN A 1 223 ? 41.76073 23.90639 76.84874 1.000 77.57729 214 ASN A CA 1
ATOM 1401 C C . ASN A 1 223 ? 40.23730 24.04923 76.79531 1.000 76.22649 214 ASN A C 1
ATOM 1402 O O . ASN A 1 223 ? 39.48994 23.14147 77.17180 1.000 72.57418 214 ASN A O 1
ATOM 1407 N N . ARG A 1 224 ? 39.77319 25.19454 76.31330 1.000 71.62891 215 ARG A N 1
ATOM 1408 C CA . ARG A 1 224 ? 38.35048 25.46757 76.14737 1.000 71.04819 215 ARG A CA 1
ATOM 1409 C C . ARG A 1 224 ? 38.08043 25.45308 74.64598 1.000 64.84866 215 ARG A C 1
ATOM 1410 O O . ARG A 1 224 ? 38.37727 26.42162 73.94016 1.000 64.25424 215 ARG A O 1
ATOM 1418 N N . TYR A 1 225 ? 37.55440 24.33351 74.16149 1.000 61.98929 216 TYR A N 1
ATOM 1419 C CA . TYR A 1 225 ? 37.20100 24.15353 72.76112 1.000 59.87562 216 TYR A CA 1
ATOM 1420 C C . TYR A 1 225 ? 35.68708 24.00871 72.62673 1.000 57.88410 216 TYR A C 1
ATOM 1421 O O . TYR A 1 225 ? 35.00148 23.56529 73.55607 1.000 53.61172 216 TYR A O 1
ATOM 1430 N N . ALA A 1 226 ? 35.17053 24.40074 71.46513 1.000 46.92256 217 ALA A N 1
ATOM 1431 C CA . ALA A 1 226 ? 33.75865 24.25578 71.12698 1.000 49.63482 217 ALA A CA 1
ATOM 1432 C C . ALA A 1 226 ? 33.60308 23.20748 70.03195 1.000 47.87164 217 ALA A C 1
ATOM 1433 O O . ALA A 1 226 ? 34.46257 23.08665 69.15607 1.000 46.67759 217 ALA A O 1
ATOM 1435 N N . GLU A 1 227 ? 32.52225 22.43780 70.08752 1.000 42.76936 218 GLU A N 1
ATOM 1436 C CA . GLU A 1 227 ? 32.32598 21.56604 68.94263 1.000 39.15541 218 GLU A CA 1
ATOM 1437 C C . GLU A 1 227 ? 31.70590 22.35774 67.79676 1.000 34.35792 218 GLU A C 1
ATOM 1438 O O . GLU A 1 227 ? 30.93680 23.29641 68.02371 1.000 32.44198 218 GLU A O 1
ATOM 1444 N N . PRO A 1 228 ? 32.03208 21.99198 66.54541 1.000 32.40737 219 PRO A N 1
ATOM 1445 C CA . PRO A 1 228 ? 31.40006 22.66608 65.38905 1.000 29.41177 219 PRO A CA 1
ATOM 1446 C C . PRO A 1 228 ? 29.88774 22.64106 65.45794 1.000 26.56720 219 PRO A C 1
ATOM 1447 O O . PRO A 1 228 ? 29.22609 23.60554 65.03994 1.000 25.99352 219 PRO A O 1
ATOM 1451 N N . SER A 1 229 ? 29.31835 21.53682 65.96302 1.000 29.27016 220 SER A N 1
ATOM 1452 C CA . SER A 1 229 ? 27.87567 21.41475 66.10575 1.000 26.17893 220 SER A CA 1
ATOM 1453 C C . SER A 1 229 ? 27.29228 22.50057 66.99542 1.000 31.19594 220 SER A C 1
ATOM 1454 O O . SER A 1 229 ? 26.10204 22.77178 66.89509 1.000 26.30895 220 SER A O 1
ATOM 1457 N N . GLU A 1 230 ? 28.09018 23.09743 67.88934 1.000 30.17751 221 GLU A N 1
ATOM 1458 C CA . GLU A 1 230 ? 27.54828 24.12948 68.76510 1.000 28.61234 221 GLU A CA 1
ATOM 1459 C C . GLU A 1 230 ? 27.44818 25.48124 68.07566 1.000 25.49011 221 GLU A C 1
ATOM 1460 O O . GLU A 1 230 ? 26.75776 26.37955 68.58823 1.000 25.21854 221 GLU A O 1
ATOM 1466 N N . VAL A 1 231 ? 28.13438 25.62546 66.94361 1.000 25.96525 222 VAL A N 1
ATOM 1467 C CA . VAL A 1 231 ? 28.10529 26.84550 66.14032 1.000 24.36136 222 VAL A CA 1
ATOM 1468 C C . VAL A 1 231 ? 27.00348 26.79691 65.08886 1.000 25.43905 222 VAL A C 1
ATOM 1469 O O . VAL A 1 231 ? 26.48969 27.85869 64.68404 1.000 24.47214 222 VAL A O 1
ATOM 1473 N N . ALA A 1 232 ? 26.57555 25.59692 64.69494 1.000 22.31378 223 ALA A N 1
ATOM 1474 C CA . ALA A 1 232 ? 25.56779 25.49145 63.63707 1.000 23.21320 223 ALA A CA 1
ATOM 1475 C C . ALA A 1 232 ? 24.24075 26.16604 63.96392 1.000 23.98646 223 ALA A C 1
ATOM 1476 O O . ALA A 1 232 ? 23.64459 26.75091 63.03494 1.000 20.83157 223 ALA A O 1
ATOM 1478 N N . PRO A 1 233 ? 23.74053 26.18554 65.20243 1.000 22.20033 224 PRO A N 1
ATOM 1479 C CA . PRO A 1 233 ? 22.40288 26.78926 65.38987 1.000 22.33115 224 PRO A CA 1
ATOM 1480 C C . PRO A 1 233 ? 22.33389 28.24324 64.98195 1.000 21.96884 224 PRO A C 1
ATOM 1481 O O . PRO A 1 233 ? 21.28253 28.70611 64.50175 1.000 23.57894 224 PRO A O 1
ATOM 1485 N N . ALA A 1 234 ? 23.41401 29.00401 65.15142 1.000 20.19634 225 ALA A N 1
ATOM 1486 C CA . ALA A 1 234 ? 23.36545 30.38987 64.69577 1.000 20.01746 225 ALA A CA 1
ATOM 1487 C C . ALA A 1 234 ? 23.15933 30.46585 63.19130 1.000 23.75145 225 ALA A C 1
ATOM 1488 O O . ALA A 1 234 ? 22.49218 31.38470 62.70163 1.000 22.02626 225 ALA A O 1
ATOM 1490 N N . PHE A 1 235 ? 23.70343 29.48990 62.45868 1.000 23.11206 226 PHE A N 1
ATOM 1491 C CA . PHE A 1 235 ? 23.48124 29.46645 61.00412 1.000 20.75678 226 PHE A CA 1
ATOM 1492 C C . PHE A 1 235 ? 22.06485 29.03811 60.67897 1.000 21.90950 226 PHE A C 1
ATOM 1493 O O . PHE A 1 235 ? 21.50414 29.47622 59.65153 1.000 22.23188 226 PHE A O 1
ATOM 1501 N N . VAL A 1 236 ? 21.46855 28.16476 61.49584 1.000 21.99140 227 VAL A N 1
ATOM 1502 C CA . VAL A 1 236 ? 20.05731 27.85182 61.26277 1.000 21.70488 227 VAL A CA 1
ATOM 1503 C C . VAL A 1 236 ? 19.20671 29.09630 61.49054 1.000 22.06585 227 VAL A C 1
ATOM 1504 O O . VAL A 1 236 ? 18.32581 29.42816 60.69369 1.000 21.50824 227 VAL A O 1
ATOM 1508 N N . PHE A 1 237 ? 19.48692 29.82710 62.56634 1.000 20.75410 228 PHE A N 1
ATOM 1509 C CA . PHE A 1 237 ? 18.78699 31.07680 62.85509 1.000 20.27560 228 PHE A CA 1
ATOM 1510 C C . PHE A 1 237 ? 18.81584 32.05779 61.69158 1.000 23.85945 228 PHE A C 1
ATOM 1511 O O . PHE A 1 237 ? 17.77028 32.54695 61.23470 1.000 22.92499 228 PHE A O 1
ATOM 1519 N N . PHE A 1 238 ? 20.02606 32.41725 61.23518 1.000 21.09810 229 PHE A N 1
ATOM 1520 C CA . PHE A 1 238 ? 20.12337 33.37595 60.12087 1.000 20.26162 229 PHE A CA 1
ATOM 1521 C C . PHE A 1 238 ? 19.75693 32.76689 58.76891 1.000 22.49930 229 PHE A C 1
ATOM 1522 O O . PHE A 1 238 ? 19.70471 33.49411 57.75134 1.000 21.64847 229 PHE A O 1
ATOM 1530 N N . GLY A 1 239 ? 19.46032 31.47947 58.73341 1.000 21.49285 230 GLY A N 1
ATOM 1531 C CA . GLY A 1 239 ? 19.06504 30.88781 57.46292 1.000 22.84673 230 GLY A CA 1
ATOM 1532 C C . GLY A 1 239 ? 17.58449 30.51712 57.37235 1.000 24.82098 230 GLY A C 1
ATOM 1533 O O . GLY A 1 239 ? 17.14757 30.07618 56.31930 1.000 23.01192 230 GLY A O 1
ATOM 1534 N N . CYS A 1 240 ? 16.78978 30.72321 58.41762 1.000 24.74136 231 CYS A N 1
ATOM 1535 C CA . CYS A 1 240 ? 15.36573 30.36238 58.33443 1.000 23.15506 231 CYS A CA 1
ATOM 1536 C C . CYS A 1 240 ? 14.53440 31.56468 58.73614 1.000 22.42190 231 CYS A C 1
ATOM 1537 O O . CYS A 1 240 ? 15.07531 32.64632 58.98717 1.000 23.17318 231 CYS A O 1
ATOM 1540 N N . ASP A 1 241 ? 13.19086 31.40616 58.76611 1.000 22.56305 232 ASP A N 1
ATOM 1541 C CA . ASP A 1 241 ? 12.34894 32.57893 58.94513 1.000 23.68004 232 ASP A CA 1
ATOM 1542 C C . ASP A 1 241 ? 12.36015 33.08615 60.38757 1.000 22.53983 232 ASP A C 1
ATOM 1543 O O . ASP A 1 241 ? 11.73636 34.11593 60.68937 1.000 24.34553 232 ASP A O 1
ATOM 1548 N N . ASP A 1 242 ? 13.16982 32.47912 61.23710 1.000 22.15949 233 ASP A N 1
ATOM 1549 C CA . ASP A 1 242 ? 13.37816 33.08064 62.55670 1.000 21.46420 233 ASP A CA 1
ATOM 1550 C C . ASP A 1 242 ? 13.95269 34.46934 62.40812 1.000 29.35504 233 ASP A C 1
ATOM 1551 O O . ASP A 1 242 ? 13.75328 35.34344 63.26984 1.000 27.18461 233 ASP A O 1
ATOM 1556 N N . SER A 1 243 ? 14.71200 34.69080 61.31879 1.000 23.86525 234 SER A N 1
ATOM 1557 C CA . SER A 1 243 ? 15.34336 35.97513 61.09751 1.000 21.30090 234 SER A CA 1
ATOM 1558 C C . SER A 1 243 ? 14.69106 36.74422 59.95205 1.000 24.27886 234 SER A C 1
ATOM 1559 O O . SER A 1 243 ? 15.32060 37.61008 59.35918 1.000 23.09133 234 SER A O 1
ATOM 1562 N N . LYS A 1 244 ? 13.38994 36.51402 59.69239 1.000 25.38442 235 LYS A N 1
ATOM 1563 C CA . LYS A 1 244 ? 12.68060 37.22120 58.60924 1.000 21.55862 235 LYS A CA 1
ATOM 1564 C C . LYS A 1 244 ? 12.83579 38.73465 58.70982 1.000 25.42923 235 LYS A C 1
ATOM 1565 O O . LYS A 1 244 ? 13.00064 39.43892 57.69874 1.000 28.36132 235 LYS A O 1
ATOM 1571 N N . TYR A 1 245 ? 12.79270 39.25525 59.92122 1.000 23.83360 236 TYR A N 1
ATOM 1572 C CA . TYR A 1 245 ? 12.85613 40.70005 60.14699 1.000 24.52510 236 TYR A CA 1
ATOM 1573 C C . TYR A 1 245 ? 14.20293 41.15108 60.67987 1.000 25.37139 236 TYR A C 1
ATOM 1574 O O . TYR A 1 245 ? 14.29181 42.24259 61.23914 1.000 29.11415 236 TYR A O 1
ATOM 1583 N N . ILE A 1 246 ? 15.23959 40.33057 60.52619 1.000 23.99821 237 ILE A N 1
ATOM 1584 C CA . ILE A 1 246 ? 16.58784 40.60522 61.02589 1.000 22.24025 237 ILE A CA 1
ATOM 1585 C C . ILE A 1 246 ? 17.55684 40.57076 59.84754 1.000 23.54417 237 ILE A C 1
ATOM 1586 O O . ILE A 1 246 ? 17.82651 39.50546 59.28403 1.000 21.88991 237 ILE A O 1
ATOM 1591 N N . THR A 1 247 ? 18.08980 41.73062 59.47477 1.000 22.90486 238 THR A N 1
ATOM 1592 C CA . THR A 1 247 ? 18.94000 41.74804 58.29759 1.000 22.55150 238 THR A CA 1
ATOM 1593 C C . THR A 1 247 ? 19.99269 42.82064 58.52132 1.000 26.75217 238 THR A C 1
ATOM 1594 O O . THR A 1 247 ? 19.80902 43.72527 59.34455 1.000 25.94640 238 THR A O 1
ATOM 1598 N N . GLY A 1 248 ? 21.11051 42.67299 57.80491 1.000 25.96269 239 GLY A N 1
ATOM 1599 C CA . GLY A 1 248 ? 22.24534 43.59187 57.90859 1.000 28.67135 239 GLY A CA 1
ATOM 1600 C C . GLY A 1 248 ? 22.96061 43.55354 59.23713 1.000 29.49024 239 GLY A C 1
ATOM 1601 O O . GLY A 1 248 ? 23.52898 44.57205 59.65991 1.000 28.90669 239 GLY A O 1
ATOM 1602 N N . GLN A 1 249 ? 22.97527 42.40465 59.90506 1.000 23.42992 240 GLN A N 1
ATOM 1603 C CA . GLN A 1 249 ? 23.46085 42.35979 61.27296 1.000 23.34918 240 GLN A CA 1
ATOM 1604 C C . GLN A 1 249 ? 24.49398 41.26147 61.44249 1.000 26.34787 240 GLN A C 1
ATOM 1605 O O . GLN A 1 249 ? 24.60696 40.35183 60.62803 1.000 26.76454 240 GLN A O 1
ATOM 1611 N N . LEU A 1 250 ? 25.19589 41.34019 62.56729 1.000 24.33369 241 LEU A N 1
ATOM 1612 C CA . LEU A 1 250 ? 26.34772 40.51669 62.89437 1.000 26.06274 241 LEU A CA 1
ATOM 1613 C C . LEU A 1 250 ? 26.06205 39.79723 64.20745 1.000 23.93286 241 LEU A C 1
ATOM 1614 O O . LEU A 1 250 ? 25.53374 40.41380 65.14399 1.000 28.48155 241 LEU A O 1
ATOM 1619 N N . LEU A 1 251 ? 26.37996 38.49924 64.28505 1.000 24.77388 242 LEU A N 1
ATOM 1620 C CA . LEU A 1 251 ? 26.47534 37.78204 65.56824 1.000 26.35676 242 LEU A CA 1
ATOM 1621 C C . LEU A 1 251 ? 27.90731 37.30926 65.75037 1.000 26.40135 242 LEU A C 1
ATOM 1622 O O . LEU A 1 251 ? 28.49335 36.72774 64.83167 1.000 25.55067 242 LEU A O 1
ATOM 1627 N N . LYS A 1 252 ? 28.47755 37.56624 66.93959 1.000 26.40210 243 LYS A N 1
ATOM 1628 C CA . LYS A 1 252 ? 29.87225 37.24300 67.22992 1.000 28.85616 243 LYS A CA 1
ATOM 1629 C C . LYS A 1 252 ? 29.85463 35.98945 68.08133 1.000 29.22357 243 LYS A C 1
ATOM 1630 O O . LYS A 1 252 ? 29.36759 36.01065 69.21234 1.000 29.59490 243 LYS A O 1
ATOM 1636 N N . VAL A 1 253 ? 30.33825 34.89113 67.53054 1.000 27.79759 244 VAL A N 1
ATOM 1637 C CA . VAL A 1 253 ? 30.35727 33.63755 68.27411 1.000 29.80734 244 VAL A CA 1
ATOM 1638 C C . VAL A 1 253 ? 31.74884 33.57432 68.89036 1.000 34.61400 244 VAL A C 1
ATOM 1639 O O . VAL A 1 253 ? 32.64738 32.92011 68.33987 1.000 35.00742 244 VAL A O 1
ATOM 1643 N N . ASP A 1 254 ? 31.96040 34.30149 69.99681 1.000 34.43673 245 ASP A N 1
ATOM 1644 C CA . ASP A 1 254 ? 33.30930 34.46923 70.53566 1.000 33.38043 245 ASP A CA 1
ATOM 1645 C C . ASP A 1 254 ? 33.37476 34.24513 72.04051 1.000 37.20459 245 ASP A C 1
ATOM 1646 O O . ASP A 1 254 ? 34.37311 34.62725 72.66584 1.000 36.79439 245 ASP A O 1
ATOM 1651 N N . GLY A 1 255 ? 32.34581 33.63181 72.62624 1.000 31.27872 246 GLY A N 1
ATOM 1652 C CA . GLY A 1 255 ? 32.38249 33.27924 74.03136 1.000 33.93209 246 GLY A CA 1
ATOM 1653 C C . GLY A 1 255 ? 32.60807 34.44081 74.97619 1.000 39.13153 246 GLY A C 1
ATOM 1654 O O . GLY A 1 255 ? 33.14880 34.24678 76.08072 1.000 35.82466 246 GLY A O 1
ATOM 1655 N N . GLY A 1 256 ? 32.19111 35.63848 74.58965 1.000 34.53994 247 GLY A N 1
ATOM 1656 C CA . GLY A 1 256 ? 32.34748 36.79193 75.45388 1.000 38.49595 247 GLY A CA 1
ATOM 1657 C C . GLY A 1 256 ? 33.75087 37.36825 75.49625 1.000 48.52777 247 GLY A C 1
ATOM 1658 O O . GLY A 1 256 ? 34.02168 38.23654 76.33665 1.000 43.78175 247 GLY A O 1
ATOM 1659 N N . TYR A 1 257 ?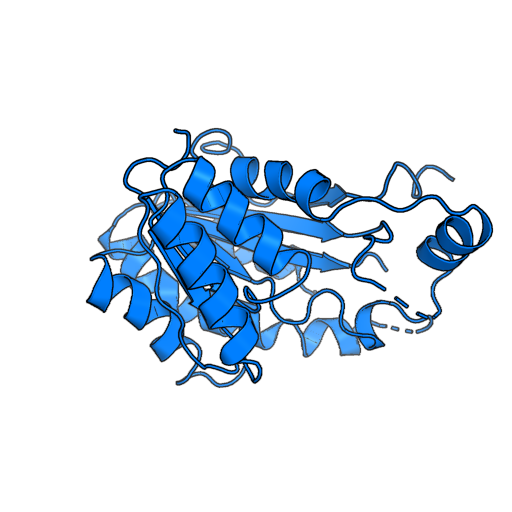 34.64868 36.92694 74.60296 1.000 43.95479 248 TYR A N 1
ATOM 1660 C CA . TYR A 1 257 ? 36.05332 37.32064 74.70136 1.000 45.58469 248 TYR A CA 1
ATOM 1661 C C . TYR A 1 257 ? 36.22980 38.84113 74.58580 1.000 52.65513 248 TYR A C 1
ATOM 1662 O O . TYR A 1 257 ? 37.03517 39.43822 75.31606 1.000 55.24491 248 TYR A O 1
ATOM 1671 N N . GLY A 1 258 ? 35.48033 39.49032 73.69287 1.000 49.77182 249 GLY A N 1
ATOM 1672 C CA . GLY A 1 258 ? 35.56339 40.94274 73.56846 1.000 52.80005 249 GLY A CA 1
ATOM 1673 C C . GLY A 1 258 ? 35.18558 41.71026 74.82779 1.000 60.33408 249 GLY A C 1
ATOM 1674 O O . GLY A 1 258 ? 35.44035 42.91818 74.89233 1.000 62.48588 249 GLY A O 1
ATOM 1675 N N . LEU A 1 259 ? 34.58655 41.05018 75.82262 1.000 54.66434 250 LEU A N 1
ATOM 1676 C CA . LEU A 1 259 ? 34.25822 41.71562 77.07837 1.000 59.30856 250 LEU A CA 1
ATOM 1677 C C . LEU A 1 259 ? 35.46694 41.75968 78.01197 1.000 62.79973 250 LEU A C 1
ATOM 1678 O O . LEU A 1 259 ? 35.29884 41.72590 79.23336 1.000 63.68638 250 LEU A O 1
ATOM 1683 N N . THR A 1 260 ? 36.67972 41.84139 77.46161 1.000 64.66212 251 THR A N 1
ATOM 1684 C CA . THR A 1 260 ? 37.88457 41.98574 78.28649 1.000 68.99935 251 THR A CA 1
ATOM 1685 C C . THR A 1 260 ? 39.10828 42.50683 77.51983 1.000 68.89009 251 THR A C 1
ATOM 1686 O O . THR A 1 260 ? 38.99891 42.99851 76.39447 1.000 72.47610 251 THR A O 1
#

Solvent-accessible surface area: 10262 Å² total; per-residue (Å²): 70,110,0,88,67,40,3,0,0,0,1,25,0,6,161,16,15,1,57,14,0,0,25,15,0,0,120,51,11,0,14,0,0,0,2,21,56,63,69,94,78,10,0,70,93,0,18,56,71,0,99,175,61,54,82,128,8,45,24,10,59,2,111,11,72,77,108,68,35,0,77,103,0,2,63,18,0,30,107,75,31,58,77,0,0,0,0,0,3,15,32,20,2,54,128,93,47,4,33,81,122,114,64,116,69,34,25,86,133,28,34,112,6,8,96,16,0,11,86,16,0,17,109,30,0,81,118,40,77,40,0,2,0,0,0,0,12,5,21,92,111,15,23,80,58,27,0,79,39,7,7,173,111,15,52,184,38,83,3,9,0,0,0,0,6,10,1,33,4,9,78,83,87,108,6,63,11,13,52,106,47,66,126,91,109,142,103,14,95,21,69,108,2,1,82,21,0,15,69,3,0,1,77,61,0,122,183,53,52,12,88,71,75,113,33,16,76,37,58,50,159,148

InterPro domains:
  IPR002347 Short-chain dehydrogenase/reductase SDR [PF13561] (16-248)
  IPR002347 Short-chain dehydrogenase/reductase SDR [PR00080] (83-94)
  IPR002347 Short-chain dehydrogenase/reductase SDR [PR00080] (136-144)
  IPR002347 Short-chain dehydrogenase/reductase SDR [PR00080] (156-175)
  IPR002347 Short-chain dehydrogenase/reductase SDR [PR00081] (8-25)
  IPR002347 Short-chain dehydrogenase/reductase SDR [PR00081] (83-94)
  IPR002347 Short-chain dehydrogenase/reductase SDR [PR00081] (130-146)
  IPR002347 Short-chain dehydrogenase/reductase SDR [PR00081] (156-175)
  IPR002347 Short-chain dehydrogenase/reductase SDR [PR00081] (177-194)
  IPR002347 Short-chain dehydrogenase/reductase SDR [PR00081] (212-232)
  IPR020904 Short-chain dehydrogenase/reductase, conserved site [PS00061] (143-171)
  IPR036291 NAD(P)-binding domain superfamily [SSF51735] (5-248)
  IPR050259 Short-chain dehydrogenases/reductases [PTHR42879] (1-248)

Sequence (222 aa):
GKLDGKVAVVTGGGRGVGRAICVAYAEEGADVVVNYAGNHAAANEVVAMIEKMGRRAVVAVQQGRVEIKAEEAEKTIQTAVDNFGRIDVLVNNAGATKPAMLHKMWDAVVNIHHLKGPFLCVQAAAKYFMEQNYGKIINVTSVAGGILSFTMSAARELARFNVTSNVISLGIVTTDMLKEIYMRRILLNRYAEPSEVAPAFVFFGCDDSKYITGQLLKVDGGYGLT